Protein AF-A0A2V1N0V5-F1 (afdb_monomer)

Structure (mmCIF, N/CA/C/O backbone):
data_AF-A0A2V1N0V5-F1
#
_entry.id   AF-A0A2V1N0V5-F1
#
loop_
_atom_site.group_PDB
_atom_site.id
_atom_site.type_symbol
_atom_site.label_atom_id
_atom_site.label_alt_id
_atom_site.label_comp_id
_atom_site.label_asym_id
_atom_site.label_entity_id
_atom_site.label_seq_id
_atom_site.pdbx_PDB_ins_code
_atom_site.Cartn_x
_atom_site.Cartn_y
_atom_site.Cartn_z
_atom_site.occupancy
_atom_site.B_iso_or_equiv
_atom_site.auth_seq_id
_atom_site.auth_comp_id
_atom_site.auth_asym_id
_atom_site.auth_atom_id
_atom_site.pdbx_PDB_model_num
ATOM 1 N N . MET A 1 1 ? -3.279 15.089 -40.597 1.00 57.94 1 MET A N 1
ATOM 2 C CA . MET A 1 1 ? -2.374 15.702 -39.594 1.00 57.94 1 MET A CA 1
ATOM 3 C C . MET A 1 1 ? -2.952 16.960 -38.943 1.00 57.94 1 MET A C 1
ATOM 5 O O . MET A 1 1 ? -2.913 17.029 -37.724 1.00 57.94 1 MET A O 1
ATOM 9 N N . ALA A 1 2 ? -3.537 17.908 -39.689 1.00 56.53 2 ALA A N 1
ATOM 10 C CA . ALA A 1 2 ? -4.072 19.160 -39.121 1.00 56.53 2 ALA A CA 1
ATOM 11 C C . ALA A 1 2 ? -5.176 18.971 -38.053 1.00 56.53 2 ALA A C 1
ATOM 13 O O . ALA A 1 2 ? -5.197 19.687 -37.058 1.00 56.53 2 ALA A O 1
ATOM 14 N N . LEU A 1 3 ? -6.038 17.958 -38.203 1.00 64.88 3 LEU A N 1
ATOM 15 C CA . LEU A 1 3 ? -7.112 17.664 -37.243 1.00 64.88 3 LEU A CA 1
ATOM 16 C C . LEU A 1 3 ? -6.582 17.233 -35.863 1.00 64.88 3 LEU A C 1
ATOM 18 O O . LEU A 1 3 ? -7.111 17.645 -34.838 1.00 64.88 3 LEU A O 1
ATOM 22 N N . PHE A 1 4 ? -5.504 16.447 -35.829 1.00 69.38 4 PHE A N 1
ATOM 23 C CA . PHE A 1 4 ? -4.885 15.997 -34.579 1.00 69.38 4 PHE A CA 1
ATOM 24 C C . PHE A 1 4 ? -4.257 17.167 -33.810 1.00 69.38 4 PHE A C 1
ATOM 26 O O . PHE A 1 4 ? -4.407 17.265 -32.596 1.00 69.38 4 PHE A O 1
ATOM 33 N N . ILE A 1 5 ? -3.617 18.094 -34.530 1.00 72.44 5 ILE A N 1
ATOM 34 C CA . ILE A 1 5 ? -3.020 19.302 -33.946 1.00 72.44 5 ILE A CA 1
ATOM 35 C C . ILE A 1 5 ? -4.113 20.225 -33.390 1.00 72.44 5 ILE A C 1
ATOM 37 O O . ILE A 1 5 ? -3.970 20.725 -32.278 1.00 72.44 5 ILE A O 1
ATOM 41 N N . ALA A 1 6 ? -5.229 20.391 -34.108 1.00 73.75 6 ALA A N 1
ATOM 42 C CA . ALA A 1 6 ? -6.359 21.197 -33.645 1.00 73.75 6 ALA A CA 1
ATOM 43 C C . ALA A 1 6 ? -7.004 20.626 -32.368 1.00 73.75 6 ALA A C 1
ATOM 45 O O . ALA A 1 6 ? -7.301 21.373 -31.438 1.00 73.75 6 ALA A O 1
ATOM 46 N N . ILE A 1 7 ? -7.157 19.300 -32.288 1.00 80.81 7 ILE A N 1
ATOM 47 C CA . ILE A 1 7 ? -7.699 18.625 -31.100 1.00 80.81 7 ILE A CA 1
ATOM 48 C C . ILE A 1 7 ? -6.738 18.765 -29.912 1.00 80.81 7 ILE A C 1
ATOM 50 O O . ILE A 1 7 ? -7.170 19.115 -28.816 1.00 80.81 7 ILE A O 1
ATOM 54 N N . MET A 1 8 ? -5.433 18.565 -30.123 1.00 79.44 8 MET A N 1
ATOM 55 C CA . MET A 1 8 ? -4.429 18.730 -29.066 1.00 79.44 8 MET A CA 1
ATOM 56 C C . MET A 1 8 ? -4.363 20.174 -28.557 1.00 79.44 8 MET A C 1
ATOM 58 O O . MET A 1 8 ? -4.328 20.392 -27.347 1.00 79.44 8 MET A O 1
ATOM 62 N N . ALA A 1 9 ? -4.420 21.161 -29.455 1.00 71.81 9 ALA A N 1
ATOM 63 C CA . ALA A 1 9 ? -4.468 22.572 -29.084 1.00 71.81 9 ALA A CA 1
ATOM 64 C C . ALA A 1 9 ? -5.731 22.904 -28.270 1.00 71.81 9 ALA A C 1
ATOM 66 O O . ALA A 1 9 ? -5.641 23.586 -27.251 1.00 71.81 9 ALA A O 1
ATOM 67 N N . GLY A 1 10 ? -6.890 22.361 -28.661 1.00 77.56 10 GLY A N 1
ATOM 68 C CA . GLY A 1 10 ? -8.140 22.518 -27.916 1.00 77.56 10 GLY A CA 1
ATOM 69 C C . GLY A 1 10 ? -8.091 21.907 -26.512 1.00 77.56 10 GLY A C 1
ATOM 70 O O . GLY A 1 10 ? -8.566 22.520 -25.558 1.00 77.56 10 GLY A O 1
ATOM 71 N N . ILE A 1 11 ? -7.463 20.737 -26.355 1.00 78.31 11 ILE A N 1
ATOM 72 C CA . ILE A 1 11 ? -7.311 20.073 -25.049 1.00 78.31 11 ILE A CA 1
ATOM 73 C C . ILE A 1 11 ? -6.371 20.868 -24.136 1.00 78.31 11 ILE A C 1
ATOM 75 O O . ILE A 1 11 ? -6.690 21.083 -22.968 1.00 78.31 11 ILE A O 1
ATOM 79 N N . VAL A 1 12 ? -5.237 21.349 -24.655 1.00 79.62 12 VAL A N 1
ATOM 80 C CA . VAL A 1 12 ? -4.297 22.177 -23.879 1.00 79.62 12 VAL A CA 1
ATOM 81 C C . VAL A 1 12 ? -4.950 23.496 -23.450 1.00 79.62 12 VAL A C 1
ATOM 83 O O . VAL A 1 12 ? -4.787 23.910 -22.302 1.00 79.62 12 VAL A O 1
ATOM 86 N N . LEU A 1 13 ? -5.752 24.112 -24.326 1.00 76.81 13 LEU A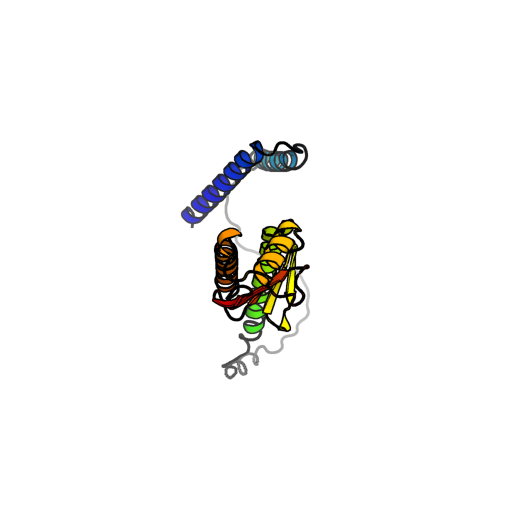 N 1
ATOM 87 C CA . LEU A 1 13 ? -6.530 25.314 -24.014 1.00 76.81 13 LEU A CA 1
ATOM 88 C C . LEU A 1 13 ? -7.546 25.055 -22.888 1.00 76.81 13 LEU A C 1
ATOM 90 O O . LEU A 1 13 ? -7.626 25.827 -21.934 1.00 76.81 13 LEU A O 1
ATOM 94 N N . LEU A 1 14 ? -8.281 23.942 -22.960 1.00 72.50 14 LEU A N 1
ATOM 95 C CA . LEU A 1 14 ? -9.241 23.546 -21.926 1.00 72.50 14 LEU A CA 1
ATOM 96 C C . LEU A 1 14 ? -8.566 23.307 -20.571 1.00 72.50 14 LEU A C 1
ATOM 98 O O . LEU A 1 14 ? -9.076 23.766 -19.552 1.00 72.50 14 LEU A O 1
ATOM 102 N N . LEU A 1 15 ? -7.401 22.650 -20.549 1.00 70.62 15 LEU A N 1
ATOM 103 C CA . LEU A 1 15 ? -6.631 22.421 -19.321 1.00 70.62 15 LEU A CA 1
ATOM 104 C C . LEU A 1 15 ? -6.117 23.730 -18.708 1.00 70.62 15 LEU A C 1
ATOM 106 O O . LEU A 1 15 ? -6.145 23.881 -17.486 1.00 70.62 15 LEU A O 1
ATOM 110 N N . ALA A 1 16 ? -5.688 24.684 -19.539 1.00 67.56 16 ALA A N 1
ATOM 111 C CA . ALA A 1 16 ? -5.251 26.000 -19.085 1.00 67.56 16 ALA A CA 1
ATOM 112 C C . ALA A 1 16 ? -6.402 26.792 -18.441 1.00 67.56 16 ALA A C 1
ATOM 114 O O . ALA A 1 16 ? -6.227 27.365 -17.366 1.00 67.56 16 ALA A O 1
ATOM 115 N N . ILE A 1 17 ? -7.596 26.757 -19.042 1.00 68.69 17 ILE A N 1
ATOM 116 C CA . ILE A 1 17 ? -8.797 27.403 -18.489 1.00 68.69 17 ILE A CA 1
ATOM 117 C C . ILE A 1 17 ? -9.222 26.725 -17.178 1.00 68.69 17 ILE A C 1
ATOM 119 O O . ILE A 1 17 ? -9.500 27.410 -16.197 1.00 68.69 17 ILE A O 1
ATOM 123 N N . PHE A 1 18 ? -9.210 25.390 -17.114 1.00 64.31 18 PHE A N 1
ATOM 124 C CA . PHE A 1 18 ? -9.560 24.649 -15.894 1.00 64.31 18 PHE A CA 1
ATOM 125 C C . PHE A 1 18 ? -8.608 24.960 -14.733 1.00 64.31 18 PHE A C 1
ATOM 127 O O . PHE A 1 18 ? -9.043 25.129 -13.595 1.00 64.31 18 PHE A O 1
ATOM 134 N N . LYS A 1 19 ? -7.306 25.079 -15.021 1.00 62.53 19 LYS A N 1
ATOM 135 C CA . LYS A 1 19 ? -6.294 25.479 -14.036 1.00 62.53 19 LYS A CA 1
ATOM 136 C C . LYS A 1 19 ? -6.474 26.925 -13.577 1.00 62.53 19 LYS A C 1
ATOM 138 O O . LYS A 1 19 ? -6.282 27.190 -12.397 1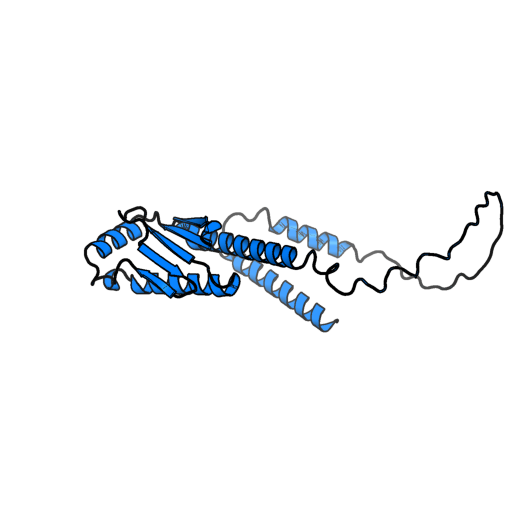.00 62.53 19 LYS A O 1
ATOM 143 N N . LEU A 1 20 ? -6.883 27.829 -14.466 1.00 57.22 20 LEU A N 1
ATOM 144 C CA . LEU A 1 20 ? -7.173 29.223 -14.122 1.00 57.22 20 LEU A CA 1
ATOM 145 C C . LEU A 1 20 ? -8.385 29.341 -13.184 1.00 57.22 20 LEU A C 1
ATOM 147 O O . LEU A 1 20 ? -8.339 30.098 -12.222 1.00 57.22 20 LEU A O 1
ATOM 151 N N . VAL A 1 21 ? -9.444 28.566 -13.437 1.00 59.84 21 VAL A N 1
ATOM 152 C CA . VAL A 1 21 ? -10.678 28.591 -12.632 1.00 59.84 21 VAL A CA 1
ATOM 153 C C . VAL A 1 21 ? -10.485 27.917 -11.269 1.00 59.84 21 VAL A C 1
ATOM 155 O O . VAL A 1 21 ? -10.963 28.437 -10.265 1.00 59.84 21 VAL A O 1
ATOM 158 N N . LEU A 1 22 ? -9.739 26.808 -11.199 1.00 51.50 22 LEU A N 1
ATOM 159 C CA . LEU A 1 22 ? -9.426 26.141 -9.924 1.00 51.50 22 LEU A CA 1
ATOM 160 C C . LEU A 1 22 ? -8.473 26.961 -9.037 1.00 51.50 22 LEU A C 1
ATOM 162 O O . LEU A 1 22 ? -8.541 26.857 -7.818 1.00 51.50 22 LEU A O 1
ATOM 166 N N . ASN A 1 23 ? -7.639 27.824 -9.624 1.00 51.56 23 ASN A N 1
ATOM 167 C CA . ASN A 1 23 ? -6.736 28.712 -8.885 1.00 51.56 23 ASN A CA 1
ATOM 168 C C . ASN A 1 23 ? -7.436 29.959 -8.299 1.00 51.56 23 ASN A C 1
ATOM 170 O O . ASN A 1 23 ? -6.780 30.782 -7.667 1.00 51.56 23 ASN A O 1
ATOM 174 N N . LEU A 1 24 ? -8.749 30.133 -8.513 1.00 49.31 24 LEU A N 1
ATOM 175 C CA . LEU A 1 24 ? -9.529 31.228 -7.918 1.00 49.31 24 LEU A CA 1
ATOM 176 C C . LEU A 1 24 ? -10.143 30.882 -6.548 1.00 49.31 24 LEU A C 1
ATOM 178 O O . LEU A 1 24 ? -10.668 31.780 -5.894 1.00 49.31 24 LEU A O 1
ATOM 182 N N . GLN A 1 25 ? -10.096 29.619 -6.105 1.00 52.12 25 GLN A N 1
ATOM 183 C CA . GLN A 1 25 ? -10.655 29.197 -4.808 1.00 52.12 25 GLN A CA 1
ATOM 184 C C . GLN A 1 25 ? -9.613 28.986 -3.704 1.00 52.12 25 GLN A C 1
ATOM 186 O O . GLN A 1 25 ? -9.982 28.946 -2.534 1.00 52.12 25 GLN A O 1
ATOM 191 N N . GLU A 1 26 ? -8.325 28.929 -4.038 1.00 53.66 26 GLU A N 1
ATOM 192 C CA . GLU A 1 26 ? -7.244 28.847 -3.054 1.00 53.66 26 GLU A CA 1
ATOM 193 C C . GLU A 1 26 ? -6.555 30.208 -2.968 1.00 53.66 26 GLU A C 1
ATOM 195 O O . GLU A 1 26 ? -5.611 30.532 -3.688 1.00 53.66 26 GLU A O 1
ATOM 200 N N . GLY A 1 27 ? -7.108 31.058 -2.108 1.00 54.75 27 GLY A N 1
ATOM 201 C CA . GLY A 1 27 ? -6.506 32.330 -1.760 1.00 54.75 27 GLY A CA 1
ATOM 202 C C . GLY A 1 27 ? -5.263 32.130 -0.905 1.00 54.75 27 GLY A C 1
ATOM 203 O O . GLY A 1 27 ? -5.350 32.316 0.295 1.00 54.75 27 GLY A O 1
ATOM 204 N N . GLU A 1 28 ? -4.110 31.822 -1.500 1.00 51.88 28 GLU A N 1
ATOM 205 C CA . GLU A 1 28 ? -2.820 32.113 -0.865 1.00 51.88 28 GLU A CA 1
ATOM 206 C C . GLU A 1 28 ? -1.671 32.190 -1.895 1.00 51.88 28 GLU A C 1
ATOM 208 O O . GLU A 1 28 ? -1.326 31.215 -2.553 1.00 51.88 28 GLU A O 1
ATOM 213 N N . GLY A 1 29 ? -1.057 33.377 -2.038 1.00 57.25 29 GLY A N 1
ATOM 214 C CA . GLY A 1 29 ? 0.281 33.531 -2.641 1.00 57.25 29 GLY A CA 1
ATOM 215 C C . GLY A 1 29 ? 0.393 33.897 -4.136 1.00 57.25 29 GLY A C 1
ATOM 216 O O . GLY A 1 29 ? 1.177 33.296 -4.864 1.00 57.25 29 GLY A O 1
ATOM 217 N N . TRP A 1 30 ? -0.309 34.934 -4.615 1.00 53.31 30 TRP A N 1
ATOM 218 C CA . TRP A 1 30 ? -0.426 35.297 -6.049 1.00 53.31 30 TRP A CA 1
ATOM 219 C C . TRP A 1 30 ? 0.855 35.700 -6.828 1.00 53.31 30 TRP A C 1
ATOM 221 O O . TRP A 1 30 ? 0.807 35.804 -8.049 1.00 53.31 30 TRP A O 1
ATOM 231 N N . ARG A 1 31 ? 2.022 35.989 -6.243 1.00 53.38 31 ARG A N 1
ATOM 232 C CA . ARG A 1 31 ? 3.001 36.834 -6.981 1.00 53.38 31 ARG A CA 1
ATOM 233 C C . ARG A 1 31 ? 4.042 36.148 -7.873 1.00 53.38 31 ARG A C 1
ATOM 235 O O . ARG A 1 31 ? 4.778 36.866 -8.540 1.00 53.38 31 ARG A O 1
ATOM 242 N N . ILE A 1 32 ? 4.098 34.818 -7.953 1.00 51.84 32 ILE A N 1
ATOM 243 C CA . ILE A 1 32 ? 5.171 34.135 -8.708 1.00 51.84 32 ILE A CA 1
ATOM 244 C C . ILE A 1 32 ? 4.687 33.432 -9.999 1.00 51.84 32 ILE A C 1
ATOM 246 O O . ILE A 1 32 ? 5.335 33.626 -11.030 1.00 51.84 32 ILE A O 1
ATOM 250 N N . PRO A 1 33 ? 3.570 32.672 -10.046 1.00 52.03 33 PRO A N 1
ATOM 251 C CA . PRO A 1 33 ? 3.284 31.866 -11.239 1.00 52.03 33 PRO A CA 1
ATOM 252 C C . PRO A 1 33 ? 2.615 32.645 -12.388 1.00 52.03 33 PRO A C 1
ATOM 254 O O . PRO A 1 33 ? 2.807 32.296 -13.552 1.00 52.03 33 PRO A O 1
ATOM 257 N N . THR A 1 34 ? 1.885 33.730 -12.107 1.00 54.19 34 THR A N 1
ATOM 258 C CA . THR A 1 34 ? 1.174 34.511 -13.141 1.00 54.19 34 THR A CA 1
ATOM 259 C C . THR A 1 34 ? 2.114 35.414 -13.948 1.00 54.19 34 THR A C 1
ATOM 261 O O . THR A 1 34 ? 1.882 35.647 -15.132 1.00 54.19 34 THR A O 1
ATOM 264 N N . GLY A 1 35 ? 3.215 35.885 -13.349 1.00 53.44 35 GLY A N 1
ATOM 265 C CA . GLY A 1 35 ? 4.185 36.750 -14.035 1.00 53.44 35 GLY A CA 1
ATOM 266 C C . GLY A 1 35 ? 4.906 36.041 -15.184 1.00 53.44 35 GLY A C 1
ATOM 267 O O . GLY A 1 35 ? 5.057 36.604 -16.267 1.00 53.44 35 GLY A O 1
ATOM 268 N N . LEU A 1 36 ? 5.282 34.774 -14.986 1.00 54.81 36 LEU A N 1
ATOM 269 C CA . LEU A 1 36 ? 6.021 33.997 -15.984 1.00 54.81 36 LEU A CA 1
ATOM 270 C C . LEU A 1 36 ? 5.153 33.637 -17.205 1.00 54.81 36 LEU A C 1
ATOM 272 O O . LEU A 1 36 ? 5.639 33.646 -18.335 1.00 54.81 36 LEU A O 1
ATOM 276 N N . ALA A 1 37 ? 3.856 33.390 -16.991 1.00 55.72 37 ALA A N 1
ATOM 277 C CA . ALA A 1 37 ? 2.900 33.110 -18.062 1.00 55.72 37 ALA A CA 1
ATOM 278 C C . ALA A 1 37 ? 2.604 34.350 -18.928 1.00 55.72 37 ALA A C 1
ATOM 280 O O . ALA A 1 37 ? 2.528 34.241 -20.151 1.00 55.72 37 ALA A O 1
ATOM 281 N N . VAL A 1 38 ? 2.505 35.540 -18.322 1.00 57.62 38 VAL A N 1
ATOM 282 C CA . VAL A 1 38 ? 2.291 36.803 -19.056 1.00 57.62 38 VAL A CA 1
ATOM 283 C C . VAL A 1 38 ? 3.521 37.182 -19.892 1.00 57.62 38 VAL A C 1
ATOM 285 O O . VAL A 1 38 ? 3.375 37.610 -21.037 1.00 57.62 38 VAL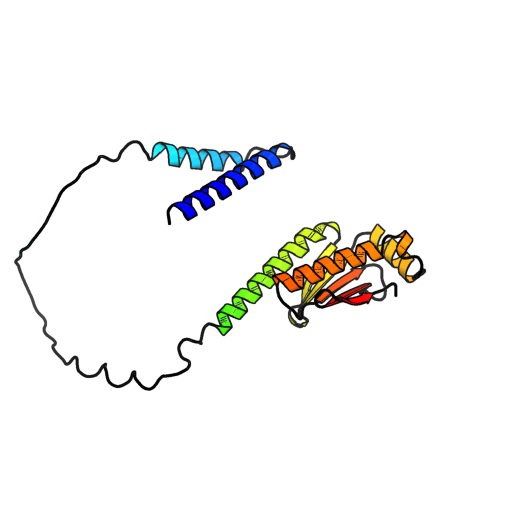 A O 1
ATOM 288 N N . ILE A 1 39 ? 4.736 36.956 -19.377 1.00 56.41 39 ILE A N 1
ATOM 289 C CA . ILE A 1 39 ? 5.988 37.208 -20.115 1.00 56.41 39 ILE A CA 1
ATOM 290 C C . ILE A 1 39 ? 6.103 36.296 -21.349 1.00 56.41 39 ILE A C 1
ATOM 292 O O . ILE A 1 39 ? 6.474 36.767 -22.423 1.00 56.41 39 ILE A O 1
ATOM 296 N N . ALA A 1 40 ? 5.726 35.018 -21.240 1.00 55.28 40 ALA A N 1
ATOM 297 C CA . ALA A 1 40 ? 5.755 34.091 -22.375 1.00 55.28 40 ALA A CA 1
ATOM 298 C C . ALA A 1 40 ? 4.771 34.487 -23.496 1.00 55.28 40 ALA A C 1
ATOM 300 O O . ALA A 1 40 ? 5.106 34.390 -24.677 1.00 55.28 40 ALA A O 1
ATOM 301 N N . VAL A 1 41 ? 3.588 34.999 -23.138 1.00 57.69 41 VAL A N 1
ATOM 302 C CA . VAL A 1 41 ? 2.587 35.486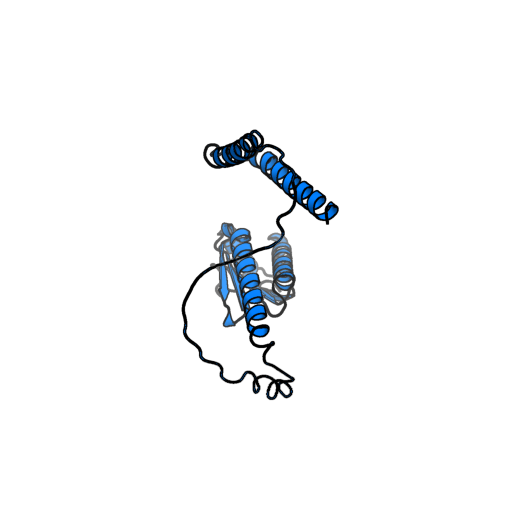 -24.105 1.00 57.69 41 VAL A CA 1
ATOM 303 C C . VAL A 1 41 ? 3.038 36.791 -24.780 1.00 57.69 41 VAL A C 1
ATOM 305 O O . VAL A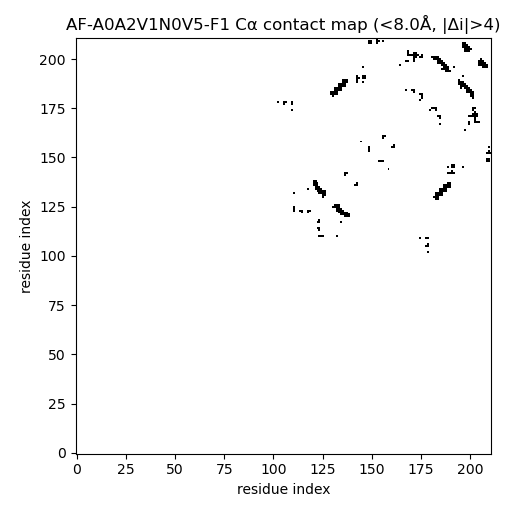 1 41 ? 2.832 36.960 -25.982 1.00 57.69 41 VAL A O 1
ATOM 308 N N . LEU A 1 42 ? 3.727 37.684 -24.059 1.00 55.50 42 LEU A N 1
ATOM 309 C CA . LEU A 1 42 ? 4.277 38.924 -24.628 1.00 55.50 42 LEU A CA 1
ATOM 310 C C . LEU A 1 42 ? 5.444 38.678 -25.602 1.00 55.50 42 LEU A C 1
ATOM 312 O O . LEU A 1 42 ? 5.525 39.349 -26.631 1.00 55.50 42 LEU A O 1
ATOM 316 N N . ILE A 1 43 ? 6.308 37.689 -25.339 1.00 56.78 43 ILE A N 1
ATOM 317 C CA . ILE A 1 43 ? 7.411 37.315 -26.248 1.00 56.78 43 ILE A CA 1
ATOM 318 C C . ILE A 1 43 ? 6.873 36.702 -27.555 1.00 56.78 43 ILE A C 1
ATOM 320 O O . ILE A 1 43 ? 7.407 36.964 -28.636 1.00 56.78 43 ILE A O 1
ATOM 324 N N . MET A 1 44 ? 5.776 35.940 -27.485 1.00 52.91 44 MET A N 1
ATOM 325 C CA . MET A 1 44 ? 5.096 35.408 -28.672 1.00 52.91 44 MET A CA 1
ATOM 326 C C . MET A 1 44 ? 4.382 36.495 -29.492 1.00 52.91 44 MET A C 1
ATOM 328 O O . MET A 1 44 ? 4.409 36.438 -30.720 1.00 52.91 44 MET A O 1
ATOM 332 N N . GLY A 1 45 ? 3.787 37.503 -28.843 1.00 55.38 45 GLY A N 1
ATOM 333 C CA . GLY A 1 45 ? 3.058 38.583 -29.522 1.00 55.38 45 GLY A CA 1
ATOM 334 C C . GLY A 1 45 ? 3.938 39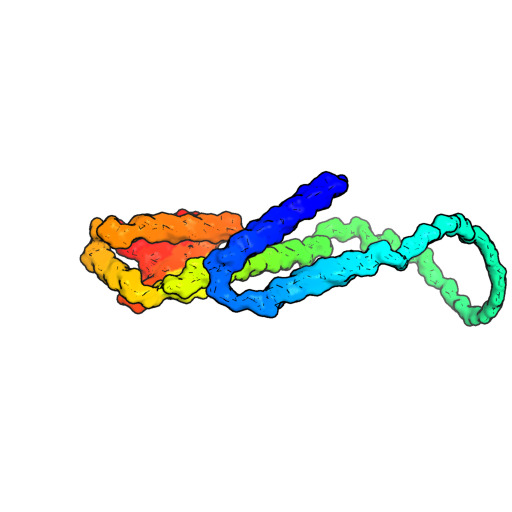.545 -30.330 1.00 55.38 45 GLY A C 1
ATOM 335 O O . GLY A 1 45 ? 3.507 40.044 -31.368 1.00 55.38 45 GLY A O 1
ATOM 336 N N . LEU A 1 46 ? 5.186 39.782 -29.910 1.00 47.25 46 LEU A N 1
ATOM 337 C CA . LEU A 1 46 ? 6.091 40.713 -30.602 1.00 47.25 46 LEU A CA 1
ATOM 338 C C . LEU A 1 46 ? 6.857 40.090 -31.787 1.00 47.25 46 LEU A C 1
ATOM 340 O O . LEU A 1 46 ? 7.435 40.825 -32.585 1.00 47.25 46 LEU A O 1
ATOM 344 N N . SER A 1 47 ? 6.823 38.764 -31.969 1.00 43.66 47 SER A N 1
ATOM 345 C CA . SER A 1 47 ? 7.554 38.080 -33.057 1.00 43.66 47 SER A CA 1
ATOM 346 C C . SER A 1 47 ? 6.839 38.080 -34.417 1.00 43.66 47 SER A C 1
ATOM 348 O O . SER A 1 47 ? 7.344 37.500 -35.374 1.00 43.66 47 SER A O 1
ATOM 350 N N . ILE 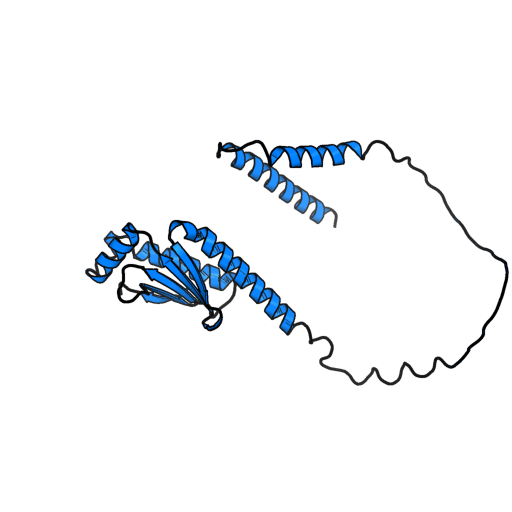A 1 48 ? 5.682 38.740 -34.539 1.00 52.72 48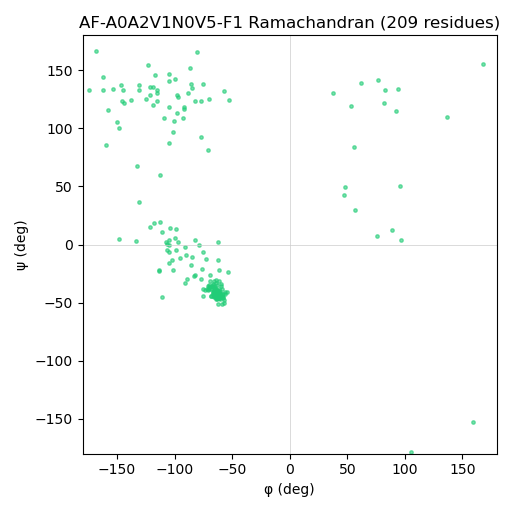 ILE A N 1
ATOM 351 C CA . ILE A 1 48 ? 4.886 38.744 -35.781 1.00 52.72 48 ILE A CA 1
ATOM 352 C C . ILE A 1 48 ? 5.115 40.020 -36.622 1.00 52.72 48 ILE A C 1
ATOM 354 O O . ILE A 1 48 ? 4.648 40.099 -37.755 1.00 52.72 48 ILE A O 1
ATOM 358 N N . TRP A 1 49 ? 5.884 41.016 -36.152 1.00 51.88 49 TRP A N 1
ATOM 359 C CA . TRP A 1 49 ? 5.935 42.324 -36.834 1.00 51.88 49 TRP A CA 1
ATOM 360 C C . TRP A 1 49 ? 7.133 42.601 -37.760 1.00 51.88 49 TRP A C 1
ATOM 362 O O . TRP A 1 49 ? 7.220 43.689 -38.313 1.00 51.88 49 TRP A O 1
ATOM 372 N N . LYS A 1 50 ? 8.050 41.674 -38.046 1.00 50.41 50 LYS A N 1
ATOM 373 C CA . LYS A 1 50 ? 9.027 41.932 -39.128 1.00 50.41 50 LYS A CA 1
ATOM 374 C C . LYS A 1 50 ? 9.641 40.647 -39.657 1.00 50.41 50 LYS A C 1
ATOM 376 O O . LYS A 1 50 ? 10.759 40.325 -39.288 1.00 50.41 50 LYS A O 1
ATOM 381 N N . LEU A 1 51 ? 8.980 39.988 -40.608 1.00 52.88 51 LEU A N 1
ATOM 382 C CA . LEU A 1 51 ? 9.724 39.348 -41.694 1.00 52.88 51 LEU A CA 1
ATOM 383 C C . LEU A 1 51 ? 9.023 39.569 -43.048 1.00 52.88 51 LEU A C 1
ATOM 385 O O . LEU A 1 51 ? 7.830 39.287 -43.174 1.00 52.88 51 LEU A O 1
ATOM 389 N N . PRO A 1 52 ? 9.744 40.129 -44.039 1.00 47.09 52 PRO A N 1
ATOM 390 C CA . PRO A 1 52 ? 9.238 40.383 -45.377 1.00 47.09 52 PRO A CA 1
ATOM 391 C C . PRO A 1 52 ? 9.156 39.084 -46.184 1.00 47.09 52 PRO A C 1
ATOM 393 O O . PRO A 1 52 ? 10.066 38.258 -46.171 1.00 47.09 52 PRO A O 1
ATOM 396 N N . PHE A 1 53 ? 8.061 38.947 -46.926 1.00 52.12 53 PHE A N 1
ATOM 397 C CA . PHE A 1 53 ? 7.959 38.069 -48.086 1.00 52.12 53 PHE A CA 1
ATOM 398 C C . PHE A 1 53 ? 9.105 38.379 -49.057 1.00 52.12 53 PHE A C 1
ATOM 400 O O . PHE A 1 53 ? 9.188 39.518 -49.508 1.00 52.12 53 PHE A O 1
ATOM 407 N N . TRP A 1 54 ? 9.919 37.388 -49.434 1.00 48.66 54 TRP A N 1
ATOM 408 C CA . TRP A 1 54 ? 10.576 37.375 -50.743 1.00 48.66 54 TRP A CA 1
ATOM 409 C C . TRP A 1 54 ? 10.728 35.955 -51.293 1.00 48.66 54 TRP A C 1
ATOM 411 O O . TRP A 1 54 ? 11.267 35.043 -50.674 1.00 48.66 54 TRP A O 1
ATOM 421 N N . SER A 1 55 ? 10.157 35.834 -52.480 1.00 47.66 55 SER A N 1
ATOM 422 C CA . SER A 1 55 ? 10.134 34.766 -53.466 1.00 47.66 55 SER A CA 1
ATOM 423 C C . SER A 1 55 ? 11.339 34.854 -54.415 1.00 47.66 55 SER A C 1
ATOM 425 O O . SER A 1 55 ? 11.767 35.960 -54.728 1.00 47.66 55 SER A O 1
ATOM 427 N N . GLY A 1 56 ? 11.790 33.719 -54.963 1.00 36.97 56 GLY A N 1
ATOM 428 C CA . GLY A 1 56 ? 12.667 33.635 -56.151 1.00 36.97 56 GLY A CA 1
ATOM 429 C C . GLY A 1 56 ? 13.799 32.612 -55.968 1.00 36.97 56 GLY A C 1
ATOM 430 O O . GLY A 1 56 ? 14.542 32.714 -55.004 1.00 36.97 56 GLY A O 1
ATOM 431 N N . HIS A 1 57 ? 13.781 31.466 -56.658 1.00 37.72 57 HIS A N 1
ATOM 432 C CA . HIS A 1 57 ? 14.289 31.167 -58.016 1.00 37.72 57 HIS A CA 1
ATOM 433 C C . HIS A 1 57 ? 15.807 30.886 -58.069 1.00 37.72 57 HIS A C 1
ATOM 435 O O . HIS A 1 57 ? 16.603 31.723 -57.665 1.00 37.72 57 HIS A O 1
ATOM 441 N N . ASP A 1 58 ? 16.121 29.686 -58.576 1.00 42.59 58 ASP A N 1
ATOM 442 C CA . ASP A 1 58 ? 17.325 29.177 -59.253 1.00 42.59 58 ASP A CA 1
ATOM 443 C C . ASP A 1 58 ? 18.726 29.612 -58.820 1.00 42.59 58 ASP A C 1
ATOM 445 O O . ASP A 1 58 ? 19.053 30.788 -58.900 1.00 42.59 58 ASP A O 1
ATOM 449 N N . GLN A 1 59 ? 19.623 28.630 -58.621 1.00 40.69 59 GLN A N 1
ATOM 450 C CA . GLN A 1 59 ? 20.962 28.687 -59.228 1.00 40.69 59 GLN A CA 1
ATOM 451 C C . GLN A 1 59 ? 21.476 27.306 -59.664 1.00 40.69 59 GLN A C 1
ATOM 453 O O . GLN A 1 59 ? 21.636 26.374 -58.876 1.00 40.69 59 GLN A O 1
ATOM 458 N N . THR A 1 60 ? 21.765 27.249 -60.961 1.00 35.03 60 THR A N 1
ATOM 459 C CA . THR A 1 60 ? 22.420 26.193 -61.727 1.00 35.03 60 THR A CA 1
ATOM 460 C C . THR A 1 60 ? 23.893 26.575 -61.938 1.00 35.03 60 THR A C 1
ATOM 462 O O . THR A 1 60 ? 24.186 27.729 -62.228 1.00 35.03 60 THR A O 1
ATOM 465 N N . SER A 1 61 ? 24.779 25.572 -61.880 1.00 35.44 61 SER A N 1
ATOM 466 C CA . SER A 1 61 ? 26.074 25.416 -62.584 1.00 35.44 61 SER A CA 1
ATOM 467 C C . SER A 1 61 ? 27.266 26.384 -62.408 1.00 35.44 61 SER A C 1
ATOM 469 O O . SER A 1 61 ? 27.153 27.589 -62.586 1.00 35.44 61 SER A O 1
ATOM 471 N N . ASN A 1 62 ? 28.437 25.722 -62.340 1.00 32.66 62 ASN A N 1
ATOM 472 C CA . ASN A 1 62 ? 29.783 26.098 -62.818 1.00 32.66 62 ASN A CA 1
ATOM 473 C C . ASN A 1 62 ? 30.599 27.130 -62.013 1.00 32.66 62 ASN A C 1
ATOM 475 O O . ASN A 1 62 ? 30.077 28.154 -61.613 1.00 32.66 62 ASN A O 1
ATOM 479 N N . SER A 1 63 ? 31.925 27.046 -61.832 1.00 34.84 63 SER A N 1
ATOM 480 C CA . SER A 1 63 ? 32.998 26.026 -61.893 1.00 34.84 63 SER A CA 1
ATOM 481 C C . SER A 1 63 ? 34.341 26.800 -61.846 1.00 34.84 63 SER A C 1
ATOM 483 O O . SER A 1 63 ? 34.372 27.907 -62.375 1.00 34.84 63 SER A O 1
ATOM 485 N N . VAL A 1 64 ? 35.433 26.152 -61.383 1.00 33.50 64 VAL A N 1
ATOM 486 C CA . VAL A 1 64 ? 36.880 26.469 -61.635 1.00 33.50 64 VAL A CA 1
ATOM 487 C C . VAL A 1 64 ? 37.489 27.574 -60.736 1.00 33.50 64 VAL A C 1
ATOM 489 O O . VAL A 1 64 ? 36.882 28.623 -60.593 1.00 33.50 64 VAL A O 1
ATOM 492 N N . SER A 1 65 ? 38.668 27.494 -60.089 1.00 36.12 65 SER A N 1
ATOM 493 C CA . SER A 1 65 ? 39.830 26.568 -59.907 1.00 36.12 65 SER A CA 1
ATOM 494 C C . SER A 1 65 ? 40.672 27.132 -58.720 1.00 36.12 65 SER A C 1
ATOM 496 O O . SER A 1 65 ? 40.435 28.273 -58.342 1.00 36.12 65 SER A O 1
ATOM 498 N N . SER A 1 66 ? 41.657 26.515 -58.041 1.00 36.06 66 SER A N 1
ATOM 499 C CA . SER A 1 66 ? 42.716 25.542 -58.393 1.00 36.06 66 SER A CA 1
ATOM 500 C C . SER A 1 66 ? 43.462 25.117 -57.097 1.00 36.06 66 SER A C 1
ATOM 502 O O . SER A 1 66 ? 43.797 25.988 -56.303 1.00 36.06 66 SER A O 1
ATOM 504 N N . GLN A 1 67 ? 43.696 23.805 -56.879 1.00 35.38 67 GLN A N 1
ATOM 505 C CA . GLN A 1 67 ? 45.028 23.128 -56.812 1.00 35.38 67 GLN A CA 1
ATOM 506 C C . GLN A 1 67 ? 45.598 22.989 -55.365 1.00 35.38 67 GLN A C 1
ATOM 508 O O . GLN A 1 67 ? 45.507 23.931 -54.599 1.00 35.38 67 GLN A O 1
ATOM 513 N N . SER A 1 68 ? 46.136 21.866 -54.847 1.00 33.50 68 SER A N 1
ATOM 514 C CA . SER A 1 68 ? 46.733 20.633 -55.409 1.00 33.50 68 SER A CA 1
ATOM 515 C C . SER A 1 68 ? 46.803 19.456 -54.399 1.00 33.50 68 SER A C 1
ATOM 517 O O . SER A 1 68 ? 47.139 19.650 -53.238 1.00 33.50 68 SER A O 1
ATOM 519 N N . SER A 1 69 ? 46.598 18.243 -54.941 1.00 38.12 69 SER A N 1
ATOM 520 C CA . SER A 1 69 ? 47.249 16.930 -54.693 1.00 38.12 69 SER A CA 1
ATOM 521 C C . SER A 1 69 ? 47.379 16.311 -53.286 1.00 38.12 69 SER A C 1
ATOM 523 O O . SER A 1 69 ? 48.219 16.713 -52.490 1.00 38.12 69 SER A O 1
ATOM 525 N N . THR A 1 70 ? 46.774 15.131 -53.105 1.00 34.56 70 THR A N 1
ATOM 526 C CA . THR A 1 70 ? 47.521 13.854 -53.005 1.00 34.56 70 THR A CA 1
ATOM 527 C C . THR A 1 70 ? 46.593 12.659 -53.234 1.00 34.56 70 THR A C 1
ATOM 529 O O . THR A 1 70 ? 45.476 12.589 -52.731 1.00 34.56 70 THR A O 1
ATOM 532 N N . SER A 1 71 ? 47.063 11.740 -54.070 1.00 39.97 71 SER A N 1
ATOM 533 C CA . SER A 1 71 ? 46.382 10.524 -54.500 1.00 39.97 71 SER A CA 1
ATOM 534 C C . SER A 1 71 ? 46.594 9.391 -53.496 1.00 39.97 71 SER A C 1
ATOM 536 O O . SER A 1 71 ? 47.734 9.097 -53.154 1.00 39.97 71 SER A O 1
ATOM 538 N N . ALA A 1 72 ? 45.533 8.667 -53.144 1.00 39.19 72 ALA A N 1
ATOM 539 C CA . ALA A 1 72 ? 45.626 7.257 -52.768 1.00 39.19 72 ALA A CA 1
ATOM 540 C C . ALA A 1 72 ? 44.334 6.548 -53.196 1.00 39.19 72 ALA A C 1
ATOM 542 O O . ALA A 1 72 ? 43.284 6.676 -52.573 1.00 39.19 72 ALA A O 1
ATOM 543 N N . LYS A 1 73 ? 44.412 5.841 -54.327 1.00 43.66 73 LYS A N 1
ATOM 544 C CA . LYS A 1 73 ? 43.411 4.869 -54.763 1.00 43.66 73 LYS A CA 1
ATOM 545 C C . LYS A 1 73 ? 43.837 3.507 -54.226 1.00 43.66 73 LYS A C 1
ATOM 547 O O . LYS A 1 73 ? 44.847 2.997 -54.695 1.00 43.66 73 LYS A O 1
ATOM 552 N N . THR A 1 74 ? 43.043 2.897 -53.353 1.00 38.56 74 THR A N 1
ATOM 553 C CA . THR A 1 74 ? 43.059 1.443 -53.136 1.00 38.56 74 THR A CA 1
ATOM 554 C C . THR A 1 74 ? 41.670 0.950 -52.720 1.00 38.56 74 THR A C 1
ATOM 556 O O . THR A 1 74 ? 41.207 1.153 -51.607 1.00 38.56 74 THR A O 1
ATOM 559 N N . SER A 1 75 ? 41.020 0.309 -53.693 1.00 37.69 75 SER A N 1
ATOM 560 C CA . SER A 1 75 ? 40.144 -0.863 -53.566 1.00 37.69 75 SER A CA 1
ATOM 561 C C . SER A 1 75 ? 38.936 -0.811 -52.621 1.00 37.69 75 SER A C 1
ATOM 563 O O . SER A 1 75 ? 38.921 -1.404 -51.548 1.00 37.69 75 SER A O 1
ATOM 565 N N . ALA A 1 76 ? 37.834 -0.257 -53.129 1.00 46.66 76 ALA A N 1
ATOM 566 C CA . ALA A 1 76 ? 36.488 -0.673 -52.747 1.00 46.66 76 ALA A CA 1
ATOM 567 C C . ALA A 1 76 ? 36.143 -1.994 -53.464 1.00 46.66 76 ALA A C 1
ATOM 569 O O . ALA A 1 76 ? 35.679 -1.967 -54.606 1.00 46.66 76 ALA A O 1
ATOM 570 N N . LYS A 1 77 ? 36.402 -3.154 -52.840 1.00 44.62 77 LYS A N 1
ATOM 571 C CA . LYS A 1 77 ? 35.836 -4.429 -53.329 1.00 44.62 77 LYS A CA 1
ATOM 572 C C . LYS A 1 77 ? 35.524 -5.517 -52.288 1.00 44.62 77 LYS A C 1
ATOM 574 O O . LYS A 1 77 ? 35.000 -6.541 -52.692 1.00 44.62 77 LYS A O 1
ATOM 579 N N . ASP A 1 78 ? 35.674 -5.285 -50.980 1.00 43.91 78 ASP A N 1
ATOM 580 C CA . ASP A 1 78 ? 35.486 -6.362 -49.979 1.00 43.91 78 ASP A CA 1
ATOM 581 C C . ASP A 1 78 ? 34.571 -6.007 -48.787 1.00 43.91 78 ASP A C 1
ATOM 583 O O . ASP A 1 78 ? 34.812 -6.440 -47.665 1.00 43.91 78 ASP A O 1
ATOM 587 N N . PHE A 1 79 ? 33.492 -5.236 -48.988 1.00 47.53 79 PHE A N 1
ATOM 588 C CA . PHE A 1 79 ? 32.523 -4.950 -47.904 1.00 47.53 79 PHE A CA 1
ATOM 589 C C . PHE A 1 79 ? 31.182 -5.710 -48.010 1.00 47.53 79 PHE A C 1
ATOM 591 O O . PHE A 1 79 ? 30.326 -5.564 -47.146 1.00 47.53 79 PHE A O 1
ATOM 598 N N . SER A 1 80 ? 30.962 -6.544 -49.035 1.00 46.88 80 SER A N 1
ATOM 599 C CA . SER A 1 80 ? 29.623 -7.126 -49.292 1.00 46.88 80 SER A CA 1
ATOM 600 C C . SER A 1 80 ? 29.440 -8.617 -48.972 1.00 46.88 80 SER A C 1
ATOM 602 O O . SER A 1 80 ? 28.342 -9.127 -49.165 1.00 46.88 80 SER A O 1
ATOM 604 N N . ALA A 1 81 ? 30.448 -9.321 -48.445 1.00 46.91 81 ALA A N 1
ATOM 605 C CA . ALA A 1 81 ? 30.396 -10.788 -48.335 1.00 46.91 81 ALA A CA 1
ATOM 606 C C . ALA A 1 81 ? 30.175 -11.369 -46.920 1.00 46.91 81 ALA A C 1
ATOM 608 O O . ALA A 1 81 ? 30.097 -12.582 -46.793 1.00 46.91 81 ALA A O 1
ATOM 609 N N . ASN A 1 82 ? 30.038 -10.553 -45.864 1.00 42.94 82 ASN A N 1
ATOM 610 C CA . ASN A 1 82 ? 29.933 -11.056 -44.476 1.00 42.94 82 ASN A CA 1
ATOM 611 C C . ASN A 1 82 ? 28.648 -10.661 -43.724 1.00 42.94 82 ASN A C 1
ATOM 613 O O . ASN A 1 82 ? 28.582 -10.795 -42.506 1.00 42.94 82 ASN A O 1
ATOM 617 N N . PHE A 1 83 ? 27.612 -10.182 -44.418 1.00 49.38 83 PHE A N 1
ATOM 618 C CA . PHE A 1 83 ? 26.373 -9.702 -43.781 1.00 49.38 83 PHE A CA 1
ATOM 619 C C . PHE A 1 83 ? 25.128 -10.565 -44.054 1.00 49.38 83 PHE A C 1
ATOM 621 O O . PHE A 1 83 ? 24.008 -10.090 -43.877 1.00 49.38 83 PHE A O 1
ATOM 628 N N . SER A 1 84 ? 25.291 -11.823 -44.478 1.00 49.41 84 SER A N 1
ATOM 629 C CA . SER A 1 84 ? 24.160 -12.711 -44.801 1.00 49.41 84 SER A CA 1
ATOM 630 C C . SER A 1 84 ? 23.873 -13.825 -43.788 1.00 49.41 84 SER A C 1
ATOM 632 O O . SER A 1 84 ? 22.843 -14.473 -43.934 1.00 49.41 84 SER A O 1
ATOM 634 N N . ASP A 1 85 ? 24.692 -14.007 -42.744 1.00 46.62 85 ASP A N 1
ATOM 635 C CA . ASP A 1 85 ? 24.534 -15.119 -41.780 1.00 46.62 85 ASP A CA 1
ATOM 636 C C . ASP A 1 85 ? 24.258 -14.701 -40.329 1.00 46.62 85 ASP A C 1
ATOM 638 O O . ASP A 1 85 ? 24.371 -15.503 -39.408 1.00 46.62 85 ASP A O 1
ATOM 642 N N . GLN A 1 86 ? 23.820 -13.461 -40.095 1.00 47.84 86 GLN A N 1
ATOM 643 C CA . GLN A 1 86 ? 23.340 -13.050 -38.770 1.00 47.84 86 GLN A CA 1
ATOM 644 C C . GLN A 1 86 ? 21.841 -12.770 -38.796 1.00 47.84 86 GLN A C 1
ATOM 646 O O . GLN A 1 86 ? 21.358 -11.666 -38.534 1.00 47.84 86 GLN A O 1
ATOM 651 N N . LYS A 1 87 ? 21.099 -13.816 -39.159 1.00 50.44 87 LYS A N 1
ATOM 652 C CA . LYS A 1 87 ? 19.691 -13.954 -38.812 1.00 50.44 87 LYS A CA 1
ATOM 653 C C . LYS A 1 87 ? 19.649 -14.380 -37.346 1.00 50.44 87 LYS A C 1
ATOM 655 O O . LYS A 1 87 ? 20.249 -15.378 -36.982 1.00 50.44 87 LYS A O 1
ATOM 660 N N . ASP A 1 88 ? 18.950 -13.586 -36.551 1.00 50.66 88 ASP A N 1
ATOM 661 C CA . ASP A 1 88 ? 18.701 -13.731 -35.117 1.00 50.66 88 ASP A CA 1
ATOM 662 C C . ASP A 1 88 ? 19.692 -13.014 -34.182 1.00 50.66 88 ASP A C 1
ATOM 664 O O . ASP A 1 88 ? 20.858 -13.358 -34.033 1.00 50.66 88 ASP A O 1
ATOM 668 N N . SER A 1 89 ? 19.134 -12.023 -33.472 1.00 48.81 89 SER A N 1
ATOM 669 C CA . SER A 1 89 ? 19.521 -11.517 -32.141 1.00 48.81 89 SER A CA 1
ATOM 670 C C . SER A 1 89 ? 20.435 -10.288 -31.944 1.00 48.81 89 SER A C 1
ATOM 672 O O . SER A 1 89 ? 20.612 -9.886 -30.798 1.00 48.81 89 SER A O 1
ATOM 674 N N . VAL A 1 90 ? 20.875 -9.543 -32.970 1.00 54.62 90 VAL A N 1
ATOM 675 C CA . VAL A 1 90 ? 21.630 -8.274 -32.727 1.00 54.62 90 VAL A CA 1
ATOM 676 C C . VAL A 1 90 ? 20.748 -7.027 -32.516 1.00 54.62 90 VAL A C 1
ATOM 678 O O . VAL A 1 90 ? 21.183 -6.052 -31.911 1.00 54.62 90 VAL A O 1
ATOM 681 N N . PHE A 1 91 ? 19.469 -7.062 -32.902 1.00 54.88 91 PHE A N 1
ATOM 682 C CA . PHE A 1 91 ? 18.524 -5.950 -32.674 1.00 54.88 91 PHE A CA 1
ATOM 683 C C . PHE A 1 91 ? 17.627 -6.110 -31.431 1.00 54.88 91 PHE A C 1
ATOM 685 O O . PHE A 1 91 ? 16.784 -5.249 -31.163 1.00 54.88 91 PHE A O 1
ATOM 692 N N . ASP A 1 92 ? 17.802 -7.184 -30.654 1.00 57.25 92 ASP A N 1
ATOM 693 C CA . ASP A 1 92 ? 17.021 -7.432 -29.430 1.00 57.25 92 ASP A CA 1
ATOM 694 C C . ASP A 1 92 ? 17.723 -6.945 -28.148 1.00 57.25 92 ASP A C 1
ATOM 696 O O . ASP A 1 92 ? 17.094 -6.790 -27.099 1.00 57.25 92 ASP A O 1
ATOM 700 N N . GLY A 1 93 ? 19.011 -6.588 -28.249 1.00 55.12 93 GLY A N 1
ATOM 701 C CA . GLY A 1 93 ? 19.892 -6.219 -27.131 1.00 55.12 93 GLY A CA 1
ATOM 702 C C . GLY A 1 93 ? 19.489 -4.982 -26.319 1.00 55.12 93 GLY A C 1
ATOM 703 O O . GLY A 1 93 ? 20.191 -4.617 -25.390 1.00 55.12 93 GLY A O 1
ATOM 704 N N . GLY A 1 94 ? 18.362 -4.340 -26.637 1.00 63.78 94 GLY A N 1
ATOM 705 C CA . GLY A 1 94 ? 17.799 -3.248 -25.843 1.00 63.78 94 GLY A CA 1
ATOM 706 C C . GLY A 1 94 ? 16.301 -3.359 -25.571 1.00 63.78 94 GLY A C 1
ATOM 707 O O . GLY A 1 94 ? 15.738 -2.421 -25.011 1.00 63.78 94 GLY A O 1
ATOM 708 N N . LYS A 1 95 ? 15.601 -4.427 -25.986 1.00 76.81 95 LYS A N 1
ATOM 709 C CA . LYS A 1 95 ? 14.160 -4.562 -25.685 1.00 76.81 95 LYS A CA 1
ATOM 710 C C . LYS A 1 95 ? 13.926 -4.947 -24.232 1.00 76.81 95 LYS A C 1
ATOM 712 O O . LYS A 1 95 ? 13.088 -4.340 -23.572 1.00 76.81 95 LYS A O 1
ATOM 717 N N . ALA A 1 96 ? 14.702 -5.905 -23.727 1.00 78.31 96 ALA A N 1
ATOM 718 C CA . ALA A 1 96 ? 14.654 -6.300 -22.324 1.00 78.31 96 ALA A CA 1
ATOM 719 C C . ALA A 1 96 ? 15.010 -5.124 -21.398 1.00 78.31 96 ALA A C 1
ATOM 721 O O . ALA A 1 96 ? 14.339 -4.906 -20.390 1.00 78.31 96 ALA A O 1
ATOM 722 N N . ASP A 1 97 ? 16.010 -4.325 -21.770 1.00 85.38 97 ASP A N 1
ATOM 723 C CA . ASP A 1 97 ? 16.428 -3.166 -20.979 1.00 85.38 97 ASP A CA 1
ATOM 724 C C . ASP A 1 97 ? 15.421 -2.015 -21.047 1.00 85.38 97 ASP A C 1
ATOM 726 O O . ASP A 1 97 ? 15.111 -1.416 -20.017 1.00 85.38 97 ASP A O 1
ATOM 730 N N . ARG A 1 98 ? 14.808 -1.768 -22.214 1.00 85.69 98 ARG A N 1
ATOM 731 C CA . ARG A 1 98 ? 13.687 -0.822 -22.340 1.00 85.69 98 ARG A CA 1
ATOM 732 C C . ARG A 1 98 ? 12.485 -1.240 -21.499 1.00 85.69 98 ARG A C 1
ATOM 734 O O . ARG A 1 98 ? 11.971 -0.422 -20.745 1.00 85.69 98 ARG A O 1
ATOM 741 N N . ALA A 1 99 ? 12.088 -2.511 -21.543 1.00 87.56 99 ALA A N 1
ATOM 742 C CA . ALA A 1 99 ? 10.976 -3.017 -20.739 1.00 87.56 99 ALA A CA 1
ATOM 743 C C . ALA A 1 99 ? 11.245 -2.888 -19.227 1.00 87.56 99 ALA A C 1
ATOM 745 O O . ALA A 1 99 ? 10.357 -2.505 -18.463 1.00 87.56 99 ALA A O 1
ATOM 746 N N . LYS A 1 100 ? 12.481 -3.151 -18.777 1.00 88.81 100 LYS A N 1
ATOM 747 C CA . LYS A 1 100 ? 12.890 -2.932 -17.378 1.00 88.81 100 LYS A CA 1
ATOM 748 C C . LYS A 1 100 ? 12.862 -1.451 -16.994 1.00 88.81 100 LYS A C 1
ATOM 750 O O . LYS A 1 100 ? 12.404 -1.118 -15.897 1.00 88.81 100 LYS A O 1
ATOM 755 N N . ALA A 1 101 ? 13.327 -0.566 -17.874 1.00 91.38 101 ALA A N 1
ATOM 756 C CA . ALA A 1 101 ? 13.287 0.876 -17.652 1.00 91.38 101 ALA A CA 1
ATOM 757 C C . ALA A 1 101 ? 11.839 1.389 -17.560 1.00 91.38 101 ALA A C 1
ATOM 759 O O . ALA A 1 101 ? 11.489 2.072 -16.599 1.00 91.38 101 ALA A O 1
ATOM 760 N N . GLU A 1 102 ? 10.966 0.981 -18.482 1.00 93.19 102 GLU A N 1
ATOM 761 C CA . GLU A 1 102 ? 9.533 1.298 -18.454 1.00 93.19 102 GLU A CA 1
ATOM 762 C C . GLU A 1 102 ? 8.859 0.799 -17.172 1.00 93.19 102 GLU A C 1
ATOM 764 O O . GLU A 1 102 ? 8.105 1.536 -16.534 1.00 93.19 102 GLU A O 1
ATOM 769 N N . GLN A 1 103 ? 9.160 -0.432 -16.747 1.00 94.94 103 GLN A N 1
ATOM 770 C CA . GLN A 1 103 ? 8.628 -0.975 -15.500 1.00 94.94 103 GLN A CA 1
ATOM 771 C C . GLN A 1 103 ? 9.092 -0.164 -14.285 1.00 94.94 103 GLN A C 1
ATOM 773 O O . GLN A 1 103 ? 8.307 0.102 -13.374 1.00 94.94 103 GLN A O 1
ATOM 778 N N . THR A 1 104 ? 10.356 0.259 -14.281 1.00 95.44 104 THR A N 1
ATOM 779 C CA . THR A 1 104 ? 10.925 1.092 -13.215 1.00 95.44 104 THR A CA 1
ATOM 780 C C . THR A 1 104 ? 10.212 2.442 -13.142 1.00 95.44 104 THR A C 1
ATOM 782 O O . THR A 1 104 ? 9.842 2.875 -12.051 1.00 95.44 104 THR A O 1
ATOM 785 N N . LEU A 1 105 ? 9.933 3.067 -14.290 1.00 95.81 105 LEU A N 1
ATOM 786 C CA . LEU A 1 105 ? 9.173 4.317 -14.363 1.00 95.81 105 LEU A CA 1
ATOM 787 C C . LEU A 1 105 ? 7.748 4.153 -13.816 1.00 95.81 105 LEU A C 1
ATOM 789 O O . LEU A 1 105 ? 7.328 4.956 -12.983 1.00 95.81 105 LEU A O 1
ATOM 793 N N . LYS A 1 106 ? 7.030 3.085 -14.193 1.00 96.94 106 LYS A N 1
ATOM 794 C CA . LYS A 1 106 ? 5.687 2.784 -13.654 1.00 96.94 106 LYS A CA 1
ATOM 795 C C . LYS A 1 106 ? 5.702 2.624 -12.133 1.00 96.94 106 LYS A C 1
ATOM 797 O O . LYS A 1 106 ? 4.858 3.189 -11.439 1.00 96.94 106 LYS A O 1
ATOM 802 N N . VAL A 1 107 ? 6.679 1.886 -11.601 1.00 97.00 107 VAL A N 1
ATOM 803 C CA . VAL A 1 107 ? 6.847 1.687 -10.151 1.00 97.00 107 VAL A CA 1
ATOM 804 C C . VAL A 1 107 ? 7.138 3.010 -9.439 1.00 97.00 107 VAL A C 1
ATOM 806 O O . VAL A 1 107 ? 6.563 3.270 -8.380 1.00 97.00 107 VAL A O 1
ATOM 809 N N . GLN A 1 108 ? 7.996 3.866 -9.997 1.00 97.38 108 GLN A N 1
ATOM 810 C CA . GLN A 1 108 ? 8.303 5.175 -9.412 1.00 97.38 108 GLN A CA 1
ATOM 811 C C . GLN A 1 108 ? 7.091 6.112 -9.421 1.00 97.38 108 GLN A C 1
ATOM 813 O O . GLN A 1 108 ? 6.793 6.729 -8.398 1.00 97.38 108 GLN A O 1
ATOM 818 N N . GLN A 1 109 ? 6.357 6.177 -10.535 1.00 97.56 109 GLN A N 1
ATOM 819 C CA . GLN A 1 109 ? 5.134 6.974 -10.653 1.00 97.56 109 GLN A CA 1
ATOM 820 C C . GLN A 1 109 ? 4.069 6.518 -9.652 1.00 97.56 109 GLN A C 1
ATOM 822 O O . GLN A 1 109 ? 3.531 7.344 -8.917 1.00 97.56 109 GLN A O 1
ATOM 827 N N . MET A 1 110 ? 3.832 5.206 -9.550 1.00 97.75 110 MET A N 1
ATOM 828 C CA . MET A 1 110 ? 2.913 4.644 -8.559 1.00 97.75 110 MET A CA 1
ATOM 829 C C . MET A 1 110 ? 3.367 4.958 -7.128 1.00 97.75 110 MET A C 1
ATOM 831 O O . MET A 1 110 ? 2.562 5.362 -6.296 1.00 97.75 110 MET A O 1
ATOM 835 N N . SER A 1 111 ? 4.666 4.845 -6.839 1.00 97.50 111 SER A N 1
ATOM 836 C CA . SER A 1 111 ? 5.212 5.173 -5.515 1.00 97.50 111 SER A CA 1
ATOM 837 C C . SER A 1 111 ? 4.983 6.639 -5.148 1.00 97.50 111 SER A C 1
ATOM 839 O O . SER A 1 111 ? 4.616 6.933 -4.013 1.00 97.50 111 SER A O 1
ATOM 841 N N . LYS A 1 112 ? 5.182 7.557 -6.102 1.00 97.69 112 LYS A N 1
ATOM 842 C CA . LYS A 1 112 ? 4.907 8.984 -5.916 1.00 97.69 112 LYS A CA 1
ATOM 843 C C . LYS A 1 112 ? 3.420 9.221 -5.650 1.00 97.69 112 LYS A C 1
ATOM 845 O O . LYS A 1 112 ? 3.086 9.824 -4.637 1.00 97.69 112 LYS A O 1
ATOM 850 N N . GLN A 1 113 ? 2.550 8.671 -6.494 1.00 97.56 113 GLN A N 1
ATOM 851 C CA . GLN A 1 113 ? 1.103 8.809 -6.349 1.00 97.56 113 GLN A CA 1
ATOM 852 C C . GLN A 1 113 ? 0.611 8.291 -4.993 1.00 97.56 113 GLN A C 1
ATOM 854 O O . GLN A 1 113 ? -0.169 8.969 -4.331 1.00 97.56 113 GLN A O 1
ATOM 859 N N . LEU A 1 114 ? 1.063 7.111 -4.559 1.00 97.88 114 LEU A N 1
ATOM 860 C CA . LEU A 1 114 ? 0.674 6.552 -3.262 1.00 97.88 114 LEU A CA 1
ATOM 861 C C . LEU A 1 114 ? 1.166 7.431 -2.109 1.00 97.88 114 LEU A C 1
ATOM 863 O O . LEU A 1 114 ? 0.411 7.684 -1.179 1.00 97.88 114 LEU A O 1
ATOM 867 N N . ARG A 1 115 ? 2.405 7.931 -2.172 1.00 97.62 115 ARG A N 1
ATOM 868 C CA . ARG A 1 115 ? 2.931 8.848 -1.151 1.00 97.62 115 ARG A CA 1
ATOM 869 C C . ARG A 1 115 ? 2.121 10.136 -1.054 1.00 97.62 115 ARG A C 1
ATOM 871 O O . ARG A 1 115 ? 1.855 10.567 0.055 1.00 97.62 115 ARG A O 1
ATOM 878 N N . GLU A 1 116 ? 1.738 10.726 -2.182 1.00 97.00 116 GLU A N 1
ATOM 879 C CA . GLU A 1 116 ? 0.920 11.945 -2.217 1.00 97.00 116 GLU A CA 1
ATOM 880 C C . GLU A 1 116 ? -0.507 11.675 -1.726 1.00 97.00 116 GLU A C 1
ATOM 882 O O . GLU A 1 116 ? -1.021 12.410 -0.894 1.00 97.00 116 GLU A O 1
ATOM 887 N N . THR A 1 117 ? -1.122 10.575 -2.172 1.00 96.50 117 THR A N 1
ATOM 888 C CA . THR A 1 117 ? -2.501 10.203 -1.803 1.00 96.50 117 THR A CA 1
ATOM 889 C C . THR A 1 117 ? -2.646 9.902 -0.309 1.00 96.50 117 THR A C 1
ATOM 891 O O . THR A 1 117 ? -3.706 10.133 0.264 1.00 96.50 117 THR A O 1
ATOM 894 N N . TYR A 1 118 ? -1.603 9.352 0.318 1.00 95.50 118 TYR A N 1
ATOM 895 C CA . TYR A 1 118 ? -1.637 8.884 1.705 1.00 95.50 118 TYR A CA 1
ATOM 896 C C . TYR A 1 118 ? -0.787 9.725 2.667 1.00 95.50 118 TYR A C 1
ATOM 898 O O . TYR A 1 118 ? -0.599 9.302 3.807 1.00 95.50 118 TYR A O 1
ATOM 906 N N . ALA A 1 119 ? -0.298 10.894 2.238 1.00 94.50 119 ALA A N 1
ATOM 907 C CA . ALA A 1 119 ? 0.610 11.738 3.020 1.00 94.50 119 ALA A CA 1
ATOM 908 C C . ALA A 1 119 ? 0.054 12.089 4.410 1.00 94.50 119 ALA A C 1
ATOM 910 O O . ALA A 1 119 ? 0.785 12.021 5.396 1.00 94.50 119 ALA A O 1
ATOM 911 N N . ASP A 1 120 ? -1.247 12.380 4.491 1.00 91.88 120 ASP A N 1
ATOM 912 C CA . ASP A 1 120 ? -1.916 12.761 5.742 1.00 91.88 120 ASP A CA 1
ATOM 913 C C . ASP A 1 120 ? -2.180 11.567 6.671 1.00 91.88 120 ASP A C 1
ATOM 915 O O . ASP A 1 120 ? -2.369 11.729 7.874 1.00 91.88 120 ASP A O 1
ATOM 919 N N . LEU A 1 121 ? -2.197 10.349 6.121 1.00 90.69 121 LEU A N 1
ATOM 920 C CA . LEU A 1 121 ? -2.460 9.124 6.877 1.00 90.69 121 LEU A CA 1
ATOM 921 C C . LEU A 1 121 ? -1.167 8.500 7.410 1.00 90.69 121 LEU A C 1
ATOM 923 O O . LEU A 1 121 ? -1.163 7.898 8.487 1.00 90.69 121 LEU A O 1
ATOM 927 N N . GLY A 1 122 ? -0.063 8.636 6.677 1.00 92.31 122 GLY A N 1
ATOM 928 C CA . GLY A 1 122 ? 1.244 8.204 7.145 1.00 92.31 122 GLY A CA 1
ATOM 929 C C . GLY A 1 122 ? 2.256 7.976 6.031 1.00 92.31 122 GLY A C 1
ATOM 930 O O . GLY A 1 122 ? 2.213 8.577 4.959 1.00 92.31 122 GLY A O 1
ATOM 931 N N . GLN A 1 123 ? 3.215 7.092 6.293 1.00 94.38 123 GLN A N 1
ATOM 932 C CA . GLN A 1 123 ? 4.361 6.904 5.410 1.00 94.38 123 GLN A CA 1
ATOM 933 C C . GLN A 1 123 ? 4.157 5.725 4.460 1.00 94.38 123 GLN A C 1
ATOM 935 O O . GLN A 1 123 ? 3.953 4.594 4.899 1.00 94.38 123 GLN A O 1
ATOM 940 N N . VAL A 1 124 ? 4.316 5.967 3.156 1.00 96.88 124 VAL A N 1
ATOM 941 C CA . VAL A 1 124 ? 4.386 4.904 2.145 1.00 96.88 124 VAL A CA 1
ATOM 942 C C . VAL A 1 124 ? 5.838 4.589 1.793 1.00 96.88 124 VAL A C 1
ATOM 944 O O . VAL A 1 124 ? 6.611 5.473 1.422 1.00 96.88 124 VAL A O 1
ATOM 947 N N . THR A 1 125 ? 6.196 3.309 1.850 1.00 96.69 125 THR A N 1
ATOM 948 C CA . THR A 1 125 ? 7.501 2.773 1.438 1.00 96.69 125 THR A CA 1
ATOM 949 C C . THR A 1 125 ? 7.328 1.689 0.378 1.00 96.69 125 THR A C 1
ATOM 951 O O . THR A 1 125 ? 6.278 1.053 0.307 1.00 96.69 125 THR A O 1
ATOM 954 N N . TYR A 1 126 ? 8.344 1.474 -0.460 1.00 97.75 126 TYR A N 1
ATOM 955 C CA . TYR A 1 126 ? 8.358 0.407 -1.463 1.00 97.75 126 TYR A CA 1
ATOM 956 C C . TYR A 1 126 ? 9.556 -0.517 -1.246 1.00 97.75 126 TYR A C 1
ATOM 958 O O . TYR A 1 126 ? 10.695 -0.059 -1.172 1.00 97.75 126 TYR A O 1
ATOM 966 N N . THR A 1 127 ? 9.304 -1.823 -1.189 1.00 97.06 127 THR A N 1
ATOM 967 C CA . THR A 1 127 ? 10.331 -2.864 -1.112 1.00 97.06 127 THR A CA 1
ATOM 968 C C . THR A 1 127 ? 10.385 -3.611 -2.439 1.00 97.06 127 THR A C 1
ATOM 970 O O . THR A 1 127 ? 9.485 -4.388 -2.762 1.00 97.06 127 THR A O 1
ATOM 973 N N . ALA A 1 128 ? 11.455 -3.395 -3.208 1.00 95.25 128 ALA A N 1
ATOM 974 C CA . ALA A 1 128 ? 11.606 -3.970 -4.545 1.00 95.25 128 ALA A CA 1
ATOM 975 C C . ALA A 1 128 ? 11.672 -5.506 -4.537 1.00 95.25 128 ALA A C 1
ATOM 977 O O . ALA A 1 128 ? 11.036 -6.143 -5.374 1.00 95.25 128 ALA A O 1
ATOM 978 N N . THR A 1 129 ? 12.366 -6.098 -3.558 1.00 95.12 129 THR A N 1
ATOM 979 C CA . THR A 1 129 ? 12.556 -7.555 -3.428 1.00 95.12 129 THR A CA 1
ATOM 980 C C . THR A 1 129 ? 11.234 -8.314 -3.367 1.00 95.12 129 THR A C 1
ATOM 982 O O . THR A 1 129 ? 11.077 -9.356 -3.994 1.00 95.12 129 THR A O 1
ATOM 985 N N . THR A 1 130 ? 10.259 -7.770 -2.637 1.00 96.56 130 THR A N 1
ATOM 986 C CA . THR A 1 130 ? 8.939 -8.381 -2.437 1.00 96.56 130 THR A CA 1
ATOM 987 C C . THR A 1 130 ? 7.845 -7.706 -3.260 1.00 96.56 130 THR A C 1
ATOM 989 O O . THR A 1 130 ? 6.672 -8.042 -3.093 1.00 96.56 130 THR A O 1
ATOM 992 N N . LYS A 1 131 ? 8.194 -6.730 -4.112 1.00 97.88 131 LYS A N 1
ATOM 993 C CA . LYS A 1 131 ? 7.246 -5.911 -4.887 1.00 97.88 131 LYS A CA 1
ATOM 994 C C . LYS A 1 131 ? 6.098 -5.372 -4.022 1.00 97.88 131 LYS A C 1
ATOM 996 O O . LYS A 1 131 ? 4.927 -5.439 -4.397 1.00 97.88 131 LYS A O 1
ATOM 1001 N N . THR A 1 132 ? 6.430 -4.900 -2.822 1.00 98.19 132 THR A N 1
ATOM 1002 C CA . THR A 1 132 ? 5.440 -4.521 -1.808 1.00 98.19 132 THR A CA 1
ATOM 1003 C C . THR A 1 132 ? 5.508 -3.033 -1.522 1.00 98.19 132 THR A C 1
ATOM 1005 O O . THR A 1 132 ? 6.547 -2.531 -1.099 1.00 98.19 132 THR A O 1
ATOM 1008 N N . TRP A 1 133 ? 4.385 -2.341 -1.690 1.00 98.50 133 TRP A N 1
ATOM 1009 C CA . TRP A 1 133 ? 4.180 -1.031 -1.085 1.00 98.50 133 TRP A CA 1
ATOM 1010 C C . TRP A 1 133 ? 3.577 -1.203 0.304 1.00 98.50 133 TRP A C 1
ATOM 1012 O O . TRP A 1 133 ? 2.601 -1.934 0.471 1.00 98.50 133 TRP A O 1
ATOM 1022 N N . THR A 1 134 ? 4.163 -0.538 1.295 1.00 97.75 134 THR A N 1
ATOM 1023 C CA . THR A 1 134 ? 3.689 -0.548 2.680 1.00 97.75 134 THR A CA 1
ATOM 1024 C C . THR A 1 134 ? 3.306 0.860 3.103 1.00 97.75 134 THR A C 1
ATOM 1026 O O . THR A 1 134 ? 4.169 1.735 3.114 1.00 97.75 134 THR A O 1
ATOM 1029 N N . LEU A 1 135 ? 2.043 1.055 3.478 1.00 97.06 135 LEU A N 1
ATOM 1030 C CA . LEU A 1 135 ? 1.560 2.237 4.187 1.00 97.06 135 LEU A CA 1
ATOM 1031 C C . LEU A 1 135 ? 1.617 1.983 5.690 1.00 97.06 135 LEU A C 1
ATOM 1033 O O . LEU A 1 135 ? 0.936 1.090 6.184 1.00 97.06 135 LEU A O 1
ATOM 1037 N N . THR A 1 136 ? 2.395 2.778 6.411 1.00 95.00 136 THR A N 1
ATOM 1038 C CA . THR A 1 136 ? 2.412 2.799 7.875 1.00 95.00 136 THR A CA 1
ATOM 1039 C C . THR A 1 136 ? 1.586 3.982 8.349 1.00 95.00 136 THR A C 1
ATOM 1041 O O . THR A 1 136 ? 2.026 5.123 8.221 1.00 95.00 136 THR A O 1
ATOM 1044 N N . ILE A 1 137 ? 0.393 3.708 8.875 1.00 94.19 137 ILE A N 1
ATOM 1045 C CA . ILE A 1 137 ? -0.528 4.735 9.364 1.00 94.19 137 ILE A CA 1
ATOM 1046 C C . ILE A 1 137 ? -0.115 5.141 10.778 1.00 94.19 137 ILE A C 1
ATOM 1048 O O . ILE A 1 137 ? -0.021 4.299 11.675 1.00 94.19 137 ILE A O 1
ATOM 1052 N N . THR A 1 138 ? 0.133 6.435 10.964 1.00 90.69 138 THR A N 1
ATOM 1053 C CA . THR A 1 138 ? 0.531 7.031 12.251 1.00 90.69 138 THR A CA 1
ATOM 1054 C C . THR A 1 138 ? -0.604 7.799 12.920 1.00 90.69 138 THR A C 1
ATOM 1056 O O . THR A 1 138 ? -0.457 8.233 14.062 1.00 90.69 138 THR A O 1
ATOM 1059 N N . ASP A 1 139 ? -1.735 7.957 12.230 1.00 90.44 139 ASP A N 1
ATOM 1060 C CA . ASP A 1 139 ? -2.909 8.649 12.751 1.00 90.44 139 ASP A CA 1
ATOM 1061 C C . ASP A 1 139 ? -3.418 8.026 14.064 1.00 90.44 139 ASP A C 1
ATOM 1063 O O . ASP A 1 139 ? -3.557 6.806 14.203 1.00 90.44 139 ASP A O 1
ATOM 1067 N N . LYS A 1 140 ? -3.679 8.877 15.059 1.00 89.69 140 LYS A N 1
ATOM 1068 C CA . LYS A 1 140 ? -4.016 8.433 16.419 1.00 89.69 140 LYS A CA 1
ATOM 1069 C C . LYS A 1 140 ? -5.400 7.800 16.486 1.00 89.69 140 LYS A C 1
ATOM 1071 O O . LYS A 1 140 ? -5.571 6.816 17.206 1.00 89.69 140 LYS A O 1
ATOM 1076 N N . ASP A 1 141 ? -6.370 8.340 15.760 1.00 90.19 141 ASP A N 1
ATOM 1077 C CA . ASP A 1 141 ? -7.749 7.861 15.822 1.00 90.19 141 ASP A CA 1
ATOM 1078 C C . ASP A 1 141 ? -7.906 6.546 15.062 1.00 90.19 141 ASP A C 1
ATOM 1080 O O . ASP A 1 141 ? -8.525 5.608 15.570 1.00 90.19 141 ASP A O 1
ATOM 1084 N N . PHE A 1 142 ? -7.228 6.408 13.923 1.00 91.19 142 PHE A N 1
ATOM 1085 C CA . PHE A 1 142 ? -7.087 5.133 13.235 1.00 91.19 142 PHE A CA 1
ATOM 1086 C C . PHE A 1 142 ? -6.456 4.068 14.137 1.00 91.19 142 PHE A C 1
ATOM 1088 O O . PHE A 1 142 ? -6.975 2.960 14.258 1.00 91.19 142 PHE A O 1
ATOM 1095 N N . ASN A 1 143 ? -5.360 4.399 14.820 1.00 90.19 143 ASN A N 1
ATOM 1096 C CA . ASN A 1 143 ? -4.675 3.468 15.715 1.00 90.19 143 ASN A CA 1
ATOM 1097 C C . ASN A 1 143 ? -5.541 3.029 16.911 1.00 90.19 143 ASN A C 1
ATOM 1099 O O . ASN A 1 143 ? -5.488 1.862 17.317 1.00 90.19 143 ASN A O 1
ATOM 1103 N N . LYS A 1 144 ? -6.388 3.921 17.441 1.00 89.81 144 LYS A N 1
ATOM 1104 C CA . LYS A 1 144 ? -7.405 3.556 18.440 1.00 89.81 144 LYS A CA 1
ATOM 1105 C C . LYS A 1 144 ? -8.457 2.622 17.848 1.00 89.81 144 LYS A C 1
ATOM 1107 O O . LYS A 1 144 ? -8.777 1.611 18.467 1.00 89.81 144 LYS A O 1
ATOM 1112 N N . ALA A 1 145 ? -8.958 2.923 16.650 1.00 90.25 145 ALA A N 1
ATOM 1113 C CA . ALA A 1 145 ? -9.950 2.094 15.972 1.00 90.25 145 ALA A CA 1
ATOM 1114 C C . ALA A 1 145 ? -9.413 0.686 15.666 1.00 90.25 145 ALA A C 1
ATOM 1116 O O . ALA A 1 145 ? -10.114 -0.297 15.884 1.00 90.25 145 ALA A O 1
ATOM 1117 N N . VAL A 1 146 ? -8.155 0.571 15.234 1.00 90.56 146 VAL A N 1
ATOM 1118 C CA . VAL A 1 146 ? -7.471 -0.714 15.024 1.00 90.56 146 VAL A CA 1
ATOM 1119 C C . VAL A 1 146 ? -7.317 -1.480 16.334 1.00 90.56 146 VAL A C 1
ATOM 1121 O O . VAL A 1 146 ? -7.635 -2.663 16.380 1.00 90.56 146 VAL A O 1
ATOM 1124 N N . THR A 1 147 ? -6.876 -0.821 17.410 1.00 90.12 147 THR A N 1
ATOM 1125 C CA . THR A 1 147 ? -6.778 -1.457 18.736 1.00 90.12 147 THR A CA 1
ATOM 1126 C C . THR A 1 147 ? -8.137 -1.992 19.193 1.00 90.12 147 THR A C 1
ATOM 1128 O O . THR A 1 147 ? -8.236 -3.135 19.637 1.00 90.12 147 THR A O 1
ATOM 1131 N N . TYR A 1 148 ? -9.194 -1.194 19.028 1.00 90.31 148 TYR A N 1
ATOM 1132 C CA . TYR A 1 148 ? -10.561 -1.597 19.341 1.00 90.31 148 TYR A CA 1
ATOM 1133 C C . TYR A 1 148 ? -11.023 -2.789 18.496 1.00 90.31 148 TYR A C 1
ATOM 1135 O O . TYR A 1 148 ? -11.611 -3.727 19.032 1.00 90.31 148 TYR A O 1
ATOM 1143 N N . LEU A 1 149 ? -10.719 -2.783 17.196 1.00 90.19 149 LEU A N 1
ATOM 1144 C CA . LEU A 1 149 ? -11.052 -3.867 16.274 1.00 90.19 149 LEU A CA 1
ATOM 1145 C C . LEU A 1 149 ? -10.349 -5.177 16.635 1.00 90.19 149 LEU A C 1
ATOM 1147 O O . LEU A 1 149 ? -10.976 -6.229 16.591 1.00 90.19 149 LEU A O 1
ATOM 1151 N N . SER A 1 150 ? -9.074 -5.115 17.026 1.00 88.69 150 SER A N 1
ATOM 1152 C CA . SER A 1 150 ? -8.316 -6.284 17.490 1.00 88.69 150 SER A CA 1
ATOM 1153 C C . SER A 1 150 ? -8.955 -6.938 18.717 1.00 88.69 150 SER A C 1
ATOM 1155 O O . SER A 1 150 ? -8.892 -8.153 18.868 1.00 88.69 150 SER A O 1
ATOM 1157 N N . GLN A 1 151 ? -9.569 -6.138 19.593 1.00 88.62 151 GLN A N 1
ATOM 1158 C CA . GLN A 1 151 ? -10.274 -6.624 20.783 1.00 88.62 151 GLN A CA 1
ATOM 1159 C C . GLN A 1 151 ? -11.711 -7.072 20.472 1.00 88.62 151 GLN A C 1
ATOM 1161 O O . GLN A 1 151 ? -12.241 -7.939 21.158 1.00 88.62 151 GLN A O 1
ATOM 1166 N N . ASN A 1 152 ? -12.334 -6.499 19.437 1.00 90.12 152 ASN A N 1
ATOM 1167 C CA . ASN A 1 152 ? -13.742 -6.697 19.087 1.00 90.12 152 ASN A CA 1
ATOM 1168 C C . ASN A 1 152 ? -13.908 -6.979 17.576 1.00 90.12 152 ASN A C 1
ATOM 1170 O O . ASN A 1 152 ? -14.486 -6.160 16.853 1.00 90.12 152 ASN A O 1
ATOM 1174 N N . PRO A 1 153 ? -13.428 -8.128 17.059 1.00 84.88 153 PRO A N 1
ATOM 1175 C CA . PRO A 1 153 ? -13.356 -8.385 15.615 1.00 84.88 153 PRO A CA 1
ATOM 1176 C C . PRO A 1 153 ? -14.723 -8.370 14.907 1.00 84.88 153 PRO A C 1
ATOM 1178 O O . PRO A 1 153 ? -14.817 -7.926 13.764 1.00 84.88 153 PRO A O 1
ATOM 1181 N N . GLY A 1 154 ? -15.802 -8.765 15.593 1.00 87.69 154 GLY A N 1
ATOM 1182 C CA . GLY A 1 154 ? -17.166 -8.739 15.045 1.00 87.69 154 GLY A CA 1
ATOM 1183 C C . GLY A 1 154 ? -17.778 -7.339 14.907 1.00 87.69 154 GLY A C 1
ATOM 1184 O O . GLY A 1 154 ? -18.797 -7.171 14.241 1.00 87.69 154 GLY A O 1
ATOM 1185 N N . GLU A 1 155 ? -17.166 -6.310 15.500 1.00 88.56 155 GLU A N 1
ATOM 1186 C CA . GLU A 1 155 ? -17.726 -4.955 15.545 1.00 88.56 155 GLU A CA 1
ATOM 1187 C C . GLU A 1 155 ? -17.143 -4.004 14.490 1.00 88.56 155 GLU A C 1
ATOM 1189 O O . GLU A 1 155 ? -17.396 -2.797 14.519 1.00 88.56 155 GLU A O 1
ATOM 1194 N N . GLY A 1 156 ? -16.421 -4.536 13.497 1.00 87.62 156 GLY A N 1
ATOM 1195 C CA . GLY A 1 156 ? -15.780 -3.744 12.441 1.00 87.62 156 GLY A CA 1
ATOM 1196 C C . GLY A 1 156 ? -16.714 -2.793 11.684 1.00 87.62 156 GLY A C 1
ATOM 1197 O O . GLY A 1 156 ? -16.263 -1.765 11.175 1.00 87.62 156 GLY A O 1
ATOM 1198 N N . GLN A 1 157 ? -18.021 -3.066 11.653 1.00 89.75 157 GLN A N 1
ATOM 1199 C CA . GLN A 1 157 ? -18.994 -2.166 11.030 1.00 89.75 157 GLN A CA 1
ATOM 1200 C C . GLN A 1 157 ? -19.153 -0.833 11.757 1.00 89.75 157 GLN A C 1
ATOM 1202 O O . GLN A 1 157 ? -19.301 0.200 11.103 1.00 89.75 157 GLN A O 1
ATOM 1207 N N . LYS A 1 158 ? -19.049 -0.822 13.092 1.00 88.38 158 LYS A N 1
ATOM 1208 C CA . LYS A 1 158 ? -19.195 0.402 13.896 1.00 88.38 158 LYS A CA 1
ATOM 1209 C C . LYS A 1 158 ? -18.098 1.421 13.586 1.00 88.38 158 LYS A C 1
ATOM 1211 O O . LYS A 1 158 ? -18.335 2.622 13.630 1.00 88.38 158 LYS A O 1
ATOM 1216 N N . ILE A 1 159 ? -16.920 0.933 13.202 1.00 89.44 159 ILE A N 1
ATOM 1217 C CA . ILE A 1 159 ? -15.747 1.748 12.862 1.00 89.44 159 ILE A CA 1
ATOM 1218 C C . ILE A 1 159 ? -15.497 1.844 11.349 1.00 89.44 159 ILE A C 1
ATOM 1220 O O . ILE A 1 159 ? -14.423 2.259 10.923 1.00 89.44 159 ILE A O 1
ATOM 1224 N N . LYS A 1 160 ? -16.474 1.451 10.519 1.00 92.25 160 LYS A N 1
ATOM 1225 C CA . LYS A 1 160 ? -16.386 1.494 9.048 1.00 92.25 160 LYS A CA 1
ATOM 1226 C C . LYS A 1 160 ? -15.194 0.711 8.470 1.00 92.25 160 LYS A C 1
ATOM 1228 O O . LYS A 1 160 ? -14.701 1.042 7.387 1.00 92.25 160 LYS A O 1
ATOM 1233 N N . TRP A 1 161 ? -14.755 -0.355 9.145 1.00 94.44 161 TRP A N 1
ATOM 1234 C CA . TRP A 1 161 ? -13.636 -1.186 8.693 1.00 94.44 161 TRP A CA 1
ATOM 1235 C C . TRP A 1 161 ? -13.845 -1.756 7.278 1.00 94.44 161 TRP A C 1
ATOM 1237 O O . TRP A 1 161 ? -12.930 -1.652 6.460 1.00 94.44 161 TRP A O 1
ATOM 1247 N N . PRO A 1 162 ? -15.034 -2.260 6.891 1.00 94.31 162 PRO A N 1
ATOM 1248 C CA . PRO A 1 162 ? -15.215 -2.792 5.537 1.00 94.31 162 PRO A CA 1
ATOM 1249 C C . PRO A 1 162 ? -15.097 -1.738 4.434 1.00 94.31 162 PRO A C 1
ATOM 1251 O O . PRO A 1 162 ? -14.599 -2.038 3.346 1.00 94.31 162 PRO A O 1
ATOM 1254 N N . SER A 1 163 ? -15.473 -0.488 4.710 1.00 95.31 163 SER A N 1
ATOM 1255 C CA . SER A 1 163 ? -15.248 0.629 3.786 1.00 95.31 163 SER A CA 1
ATOM 1256 C C . SER A 1 163 ? -13.757 0.918 3.623 1.00 95.31 163 SER A C 1
ATOM 1258 O O . SER A 1 163 ? -13.287 1.111 2.500 1.00 95.31 163 SER A O 1
ATOM 1260 N N . PHE A 1 164 ? -12.996 0.879 4.720 1.00 95.25 164 PHE A N 1
ATOM 1261 C CA . PHE A 1 164 ? -11.540 0.990 4.675 1.00 95.25 164 PHE A CA 1
ATOM 1262 C C . PHE A 1 164 ? -10.919 -0.129 3.823 1.00 95.25 164 PHE A C 1
ATOM 1264 O O . PHE A 1 164 ? -10.196 0.159 2.867 1.00 95.25 164 PHE A O 1
ATOM 1271 N N . VAL A 1 165 ? -11.276 -1.394 4.080 1.00 96.31 165 VAL A N 1
ATOM 1272 C CA . VAL A 1 165 ? -10.807 -2.550 3.294 1.00 96.31 165 VAL A CA 1
ATOM 1273 C C . VAL A 1 165 ? -11.171 -2.402 1.815 1.00 96.31 165 VAL A C 1
ATOM 1275 O O . VAL A 1 165 ? -10.332 -2.644 0.947 1.00 96.31 165 VAL A O 1
ATOM 1278 N N . THR A 1 166 ? -12.384 -1.944 1.506 1.00 97.38 166 THR A N 1
ATOM 1279 C CA . THR A 1 166 ? -12.840 -1.706 0.127 1.00 97.38 166 THR A CA 1
ATOM 1280 C C . THR A 1 166 ? -11.990 -0.646 -0.574 1.0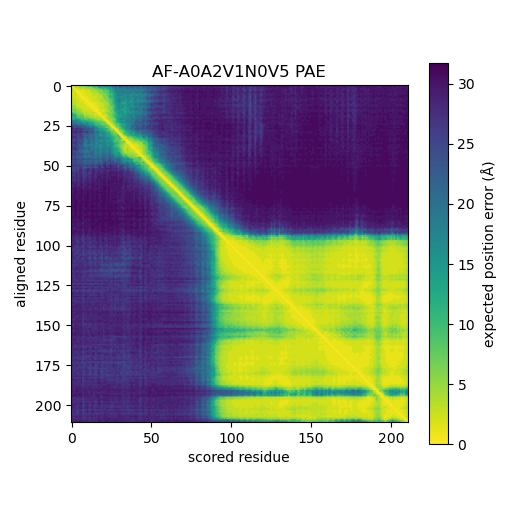0 97.38 166 THR A C 1
ATOM 1282 O O . THR A 1 166 ? -11.551 -0.852 -1.707 1.00 97.38 166 THR A O 1
ATOM 1285 N N . ASN A 1 167 ? -11.697 0.472 0.091 1.00 97.12 167 ASN A N 1
ATOM 1286 C CA . ASN A 1 167 ? -10.867 1.538 -0.475 1.00 97.12 167 ASN A CA 1
ATOM 1287 C C . ASN A 1 167 ? -9.417 1.078 -0.699 1.00 97.12 167 ASN A C 1
ATOM 1289 O O . ASN A 1 167 ? -8.823 1.353 -1.746 1.00 97.12 167 ASN A O 1
ATOM 1293 N N . MET A 1 168 ? -8.863 0.302 0.235 1.00 97.62 168 MET A N 1
ATOM 1294 C CA . MET A 1 168 ? -7.539 -0.304 0.065 1.00 97.62 168 MET A CA 1
ATOM 1295 C C . MET A 1 168 ? -7.526 -1.349 -1.059 1.00 97.62 168 MET A C 1
ATOM 1297 O O . MET A 1 168 ? -6.553 -1.445 -1.807 1.00 97.62 168 MET A O 1
ATOM 1301 N N . THR A 1 169 ? -8.628 -2.080 -1.244 1.00 98.12 169 THR A N 1
ATOM 1302 C CA . THR A 1 169 ? -8.819 -3.024 -2.357 1.00 98.12 169 THR A CA 1
ATOM 1303 C C . THR A 1 169 ? -8.801 -2.311 -3.700 1.00 98.12 169 THR A C 1
ATOM 1305 O O . THR A 1 169 ? -8.043 -2.707 -4.585 1.00 98.12 169 THR A O 1
ATOM 1308 N N . LYS A 1 170 ? -9.532 -1.199 -3.832 1.00 98.25 170 LYS A N 1
ATOM 1309 C CA . LYS A 1 170 ? -9.495 -0.353 -5.037 1.00 98.25 170 LYS A CA 1
ATOM 1310 C C . LYS A 1 170 ? -8.091 0.180 -5.323 1.00 98.25 170 LYS A C 1
ATOM 1312 O O . LYS A 1 170 ? -7.664 0.209 -6.474 1.00 98.25 170 LYS A O 1
ATOM 1317 N N . THR A 1 171 ? -7.342 0.542 -4.283 1.00 98.12 171 THR A N 1
ATOM 1318 C CA . THR A 1 171 ? -5.939 0.962 -4.427 1.00 98.12 171 THR A CA 1
ATOM 1319 C C . THR A 1 171 ? -5.070 -0.177 -4.958 1.00 98.12 171 THR A C 1
ATOM 1321 O O . THR A 1 171 ? -4.332 0.015 -5.920 1.00 98.12 171 THR A O 1
ATOM 1324 N N . SER A 1 172 ? -5.206 -1.387 -4.409 1.00 98.25 172 SER A N 1
ATOM 1325 C CA . SER A 1 172 ? -4.486 -2.569 -4.901 1.00 98.25 172 SER A CA 1
ATOM 1326 C C . SER A 1 172 ? -4.848 -2.919 -6.353 1.00 98.25 172 SER A C 1
ATOM 1328 O O . SER A 1 172 ? -3.964 -3.247 -7.143 1.00 98.25 172 SER A O 1
ATOM 1330 N N . GLN A 1 173 ? -6.116 -2.770 -6.746 1.00 98.25 173 GLN A N 1
ATOM 1331 C CA . GLN A 1 173 ? -6.556 -2.929 -8.138 1.00 98.25 173 GLN A CA 1
ATOM 1332 C C . GLN A 1 173 ? -5.957 -1.856 -9.060 1.00 98.25 173 GLN A C 1
ATOM 1334 O O . GLN A 1 173 ? -5.532 -2.160 -10.172 1.00 98.25 173 GLN A O 1
ATOM 1339 N N . SER A 1 174 ? -5.879 -0.603 -8.601 1.00 97.81 174 SER A N 1
ATOM 1340 C CA . SER A 1 174 ? -5.222 0.482 -9.339 1.00 97.81 174 SER A CA 1
ATOM 1341 C C . SER A 1 174 ? -3.731 0.203 -9.537 1.00 97.81 174 SER A C 1
ATOM 1343 O O . SER A 1 174 ? -3.212 0.364 -10.641 1.00 97.81 174 SER A O 1
ATOM 1345 N N . ILE A 1 175 ? -3.048 -0.288 -8.500 1.00 97.94 175 ILE A N 1
ATOM 1346 C CA . ILE A 1 175 ? -1.654 -0.735 -8.592 1.00 97.94 175 ILE A CA 1
ATOM 1347 C C . ILE A 1 175 ? -1.517 -1.813 -9.669 1.00 97.94 175 ILE A C 1
ATOM 1349 O O . ILE A 1 175 ? -0.695 -1.672 -10.575 1.00 97.94 175 ILE A O 1
ATOM 1353 N N . GLN A 1 176 ? -2.364 -2.843 -9.620 1.00 97.81 176 GLN A N 1
ATOM 1354 C CA . GLN A 1 176 ? -2.348 -3.927 -10.599 1.00 97.81 176 GLN A CA 1
ATOM 1355 C C . GLN A 1 176 ? -2.571 -3.416 -12.029 1.00 97.81 176 GLN A C 1
ATOM 1357 O O . GLN A 1 176 ? -1.875 -3.830 -12.951 1.00 97.81 176 GLN A O 1
ATOM 1362 N N . LYS A 1 177 ? -3.518 -2.491 -12.221 1.00 97.38 177 LYS A N 1
ATOM 1363 C CA . LYS A 1 177 ? -3.838 -1.919 -13.534 1.00 97.38 177 LYS A CA 1
ATOM 1364 C C . LYS A 1 177 ? -2.687 -1.093 -14.112 1.00 97.38 177 LYS A C 1
ATOM 1366 O O . LYS A 1 177 ? -2.425 -1.170 -15.308 1.00 97.38 177 LYS A O 1
ATOM 1371 N N . ASN A 1 178 ? -2.027 -0.288 -13.284 1.00 94.38 178 ASN A N 1
ATOM 1372 C CA . ASN A 1 178 ? -1.027 0.676 -13.747 1.00 94.38 178 ASN A CA 1
ATOM 1373 C C . ASN A 1 178 ? 0.393 0.094 -13.803 1.00 94.38 178 ASN A C 1
ATOM 1375 O O . ASN A 1 178 ? 1.198 0.519 -14.630 1.00 94.38 178 ASN A O 1
ATOM 1379 N N . VAL A 1 179 ? 0.708 -0.876 -12.939 1.00 96.06 179 VAL A N 1
ATOM 1380 C CA . VAL A 1 179 ? 2.060 -1.444 -12.811 1.00 96.06 179 VAL A CA 1
ATOM 1381 C C . VAL A 1 179 ? 2.132 -2.910 -13.255 1.00 96.06 179 VAL A C 1
ATOM 1383 O O . VAL A 1 179 ? 3.199 -3.373 -13.654 1.00 96.06 179 VAL A O 1
ATOM 1386 N N . GLY A 1 180 ? 1.012 -3.633 -13.257 1.00 96.44 180 GLY A N 1
ATOM 1387 C CA . GLY A 1 180 ? 0.935 -5.058 -13.584 1.00 96.44 180 GLY A CA 1
ATOM 1388 C C . GLY A 1 180 ? 0.731 -5.942 -12.351 1.00 96.44 180 GLY A C 1
ATOM 1389 O O . GLY A 1 180 ? 0.613 -5.462 -11.227 1.00 96.44 180 GLY A O 1
ATOM 1390 N N . SER A 1 181 ? 0.674 -7.256 -12.563 1.00 96.69 181 SER A N 1
ATOM 1391 C CA . SER A 1 181 ? 0.455 -8.246 -11.501 1.00 96.69 181 SER A CA 1
ATOM 1392 C C . SER A 1 181 ? 1.720 -8.585 -10.702 1.00 96.69 181 SER A C 1
ATOM 1394 O O . SER A 1 181 ? 2.848 -8.347 -11.137 1.00 96.69 181 SER A O 1
ATOM 1396 N N . GLY A 1 182 ? 1.535 -9.244 -9.559 1.00 96.69 182 GLY A N 1
ATOM 1397 C CA . GLY A 1 182 ? 2.595 -9.682 -8.660 1.00 96.69 182 GLY A CA 1
ATOM 1398 C C . GLY A 1 182 ? 2.981 -8.641 -7.613 1.00 96.69 182 GLY A C 1
ATOM 1399 O O . GLY A 1 182 ? 4.008 -8.821 -6.959 1.00 96.69 182 GLY A O 1
ATOM 1400 N N . TYR A 1 183 ? 2.184 -7.584 -7.448 1.00 98.00 183 TYR A N 1
ATOM 1401 C CA . TYR A 1 183 ? 2.450 -6.508 -6.498 1.00 98.00 183 TYR A CA 1
ATOM 1402 C C . TYR A 1 183 ? 1.550 -6.606 -5.270 1.00 98.00 183 TYR A C 1
ATOM 1404 O O . TYR A 1 183 ? 0.389 -7.018 -5.338 1.00 98.00 183 TYR A O 1
ATOM 1412 N N . THR A 1 184 ? 2.102 -6.201 -4.129 1.00 98.56 184 THR A N 1
ATOM 1413 C CA . THR A 1 184 ? 1.413 -6.248 -2.837 1.00 98.56 184 THR A CA 1
ATOM 1414 C C . THR A 1 184 ? 1.199 -4.839 -2.298 1.00 98.56 184 THR A C 1
ATOM 1416 O O . THR A 1 184 ? 2.125 -4.028 -2.267 1.00 98.56 184 THR A O 1
ATOM 1419 N N . TRP A 1 185 ? -0.021 -4.565 -1.845 1.00 98.31 185 TRP A N 1
ATOM 1420 C CA . TRP A 1 185 ? -0.373 -3.402 -1.042 1.00 98.31 185 TRP A CA 1
ATOM 1421 C C . TRP A 1 185 ? -0.565 -3.846 0.405 1.00 98.31 185 TRP A C 1
ATOM 1423 O O . TRP A 1 185 ? -1.411 -4.690 0.699 1.00 98.31 185 TRP A O 1
ATOM 1433 N N . GLN A 1 186 ? 0.257 -3.319 1.302 1.00 97.75 186 GLN A N 1
ATOM 1434 C CA . GLN A 1 186 ? 0.274 -3.692 2.708 1.00 97.75 186 GLN A CA 1
ATOM 1435 C C . GLN A 1 186 ? 0.015 -2.468 3.573 1.00 97.75 186 GLN A C 1
ATOM 1437 O O . GLN A 1 186 ? 0.601 -1.410 3.362 1.00 97.75 186 GLN A O 1
ATOM 1442 N N . ILE A 1 187 ? -0.840 -2.630 4.571 1.00 96.94 187 ILE A N 1
ATOM 1443 C CA . ILE A 1 187 ? -1.178 -1.584 5.520 1.00 96.94 187 ILE A CA 1
ATOM 1444 C C . ILE A 1 187 ? -0.688 -2.031 6.888 1.00 96.94 187 ILE A C 1
ATOM 1446 O O . ILE A 1 187 ? -0.972 -3.147 7.338 1.00 96.94 187 ILE A O 1
ATOM 1450 N N . LYS A 1 188 ? 0.035 -1.128 7.542 1.00 94.69 188 LYS A N 1
ATOM 1451 C CA . LYS A 1 188 ? 0.495 -1.263 8.908 1.00 94.69 188 LYS A CA 1
ATOM 1452 C C . LYS A 1 188 ? -0.105 -0.198 9.810 1.00 94.69 188 LYS A C 1
ATOM 1454 O O . LYS A 1 188 ? -0.300 0.941 9.391 1.00 94.69 188 LYS A O 1
ATOM 1459 N N . SER A 1 189 ? -0.348 -0.580 11.056 1.00 90.81 189 SER A N 1
ATOM 1460 C CA . SER A 1 189 ? -0.655 0.344 12.148 1.00 90.81 189 SER A CA 1
ATOM 1461 C C . SER A 1 189 ? 0.572 0.465 13.045 1.00 90.81 189 SER A C 1
ATOM 1463 O O . SER A 1 189 ? 1.242 -0.531 13.312 1.00 90.81 189 SER A O 1
ATOM 1465 N N . SER A 1 190 ? 0.863 1.672 13.530 1.00 83.56 190 SER A N 1
ATOM 1466 C CA . SER A 1 190 ? 1.921 1.879 14.525 1.00 83.56 190 SER A CA 1
ATOM 1467 C C . SER A 1 190 ? 1.530 1.431 15.941 1.00 83.56 190 SER A C 1
ATOM 1469 O O . SER A 1 190 ? 2.372 1.479 16.831 1.00 83.56 190 SER A O 1
ATOM 1471 N N . ALA A 1 191 ? 0.274 1.027 16.168 1.00 73.12 191 ALA A N 1
ATOM 1472 C CA . ALA A 1 191 ? -0.246 0.618 17.476 1.00 73.12 191 ALA A CA 1
ATOM 1473 C C . ALA A 1 191 ? -0.423 -0.902 17.646 1.00 73.12 191 ALA A C 1
ATOM 1475 O O . ALA A 1 191 ? -0.570 -1.369 18.773 1.00 73.12 191 ALA A O 1
ATOM 1476 N N . ALA A 1 192 ? -0.425 -1.679 16.560 1.00 62.91 192 ALA A N 1
ATOM 1477 C CA . ALA A 1 192 ? -0.639 -3.123 16.625 1.00 62.91 192 ALA A CA 1
ATOM 1478 C C . ALA A 1 192 ? 0.669 -3.888 16.903 1.00 62.91 192 ALA A C 1
ATOM 1480 O O . ALA A 1 192 ? 1.710 -3.592 16.315 1.00 62.91 192 ALA A O 1
ATOM 1481 N N . SER A 1 193 ? 0.603 -4.899 17.778 1.00 60.34 193 SER A N 1
ATOM 1482 C CA . SER A 1 193 ? 1.718 -5.803 18.107 1.00 60.34 193 SER A CA 1
ATOM 1483 C C . SER A 1 193 ? 2.145 -6.660 16.913 1.00 60.34 193 SER A C 1
ATOM 1485 O O . SER A 1 193 ? 3.340 -6.859 16.702 1.00 60.34 193 SER A O 1
ATOM 1487 N N . ASP A 1 194 ? 1.188 -7.097 16.089 1.00 61.53 194 ASP A N 1
ATOM 1488 C CA . ASP A 1 194 ? 1.459 -7.504 14.712 1.00 61.53 194 ASP A CA 1
ATOM 1489 C C . ASP A 1 194 ? 1.237 -6.289 13.810 1.00 61.53 194 ASP A C 1
ATOM 1491 O O . ASP A 1 194 ? 0.117 -5.807 13.641 1.00 61.53 194 ASP A O 1
ATOM 1495 N N . SER A 1 195 ? 2.327 -5.735 13.280 1.00 77.56 195 SER A N 1
ATOM 1496 C CA . SER A 1 195 ? 2.272 -4.435 12.605 1.00 77.56 195 SER A CA 1
ATOM 1497 C C . SER A 1 195 ? 1.351 -4.428 11.383 1.00 77.56 195 SER A C 1
ATOM 1499 O O . SER A 1 195 ? 0.923 -3.355 10.978 1.00 77.56 195 SER A O 1
ATOM 1501 N N . ILE A 1 196 ? 1.051 -5.587 10.780 1.00 91.94 196 ILE A N 1
ATOM 1502 C CA . ILE A 1 196 ? 0.308 -5.699 9.519 1.00 91.94 196 ILE A CA 1
ATOM 1503 C C . ILE A 1 196 ? -1.165 -5.995 9.785 1.00 91.94 196 ILE A C 1
ATOM 1505 O O . ILE A 1 196 ? -1.537 -7.089 10.195 1.00 91.94 196 ILE A O 1
ATOM 1509 N N . ILE A 1 197 ? -2.016 -5.033 9.444 1.00 93.19 197 ILE A N 1
ATOM 1510 C CA . ILE A 1 197 ? -3.461 -5.102 9.699 1.00 93.19 197 ILE A CA 1
ATOM 1511 C C . ILE A 1 197 ? -4.270 -5.478 8.455 1.00 93.19 197 ILE A C 1
ATOM 1513 O O . ILE A 1 197 ? -5.395 -5.969 8.552 1.00 93.19 197 ILE A O 1
ATOM 1517 N N . LEU A 1 198 ? -3.706 -5.250 7.269 1.00 95.69 198 LEU A N 1
ATOM 1518 C CA . LEU A 1 198 ? -4.330 -5.597 6.001 1.00 95.69 198 LEU A CA 1
ATOM 1519 C C . LEU A 1 198 ? -3.243 -5.833 4.950 1.00 95.69 198 LEU A C 1
ATOM 1521 O O . LEU A 1 198 ? -2.312 -5.038 4.805 1.00 95.69 198 LEU A O 1
ATOM 1525 N N . ARG A 1 199 ? -3.369 -6.918 4.190 1.00 97.56 199 ARG A N 1
ATOM 1526 C CA . ARG A 1 199 ? -2.510 -7.218 3.043 1.00 97.56 199 ARG A CA 1
ATOM 1527 C C . ARG A 1 199 ? -3.373 -7.573 1.851 1.00 97.56 199 ARG A C 1
ATOM 1529 O O . ARG A 1 199 ? -4.294 -8.383 1.958 1.00 97.56 199 ARG A O 1
ATOM 1536 N N . LEU A 1 200 ? -3.046 -6.982 0.710 1.00 98.31 200 LEU A N 1
ATOM 1537 C CA . LEU A 1 200 ? -3.712 -7.230 -0.552 1.00 98.31 200 LEU A CA 1
ATOM 1538 C C . LEU A 1 200 ? -2.682 -7.506 -1.635 1.00 98.31 200 LEU A C 1
ATOM 1540 O O . LEU A 1 200 ? -1.671 -6.814 -1.726 1.00 98.31 200 LEU A O 1
ATOM 1544 N N . LYS A 1 201 ? -2.950 -8.498 -2.472 1.00 98.12 201 LYS A N 1
ATOM 1545 C CA . LYS A 1 201 ? -2.122 -8.833 -3.626 1.00 98.12 201 LYS A CA 1
ATOM 1546 C C . LYS A 1 201 ? -2.998 -8.817 -4.863 1.00 98.12 201 LYS A C 1
ATOM 1548 O O . LYS A 1 201 ? -4.024 -9.492 -4.878 1.00 98.12 201 LYS A O 1
ATOM 1553 N N . ASP A 1 202 ? -2.601 -8.036 -5.863 1.00 97.31 202 ASP A N 1
ATOM 1554 C CA . ASP A 1 202 ? -3.306 -7.938 -7.147 1.00 97.31 202 ASP A CA 1
ATOM 1555 C C . ASP A 1 202 ? -4.828 -7.744 -6.985 1.00 97.31 202 ASP A C 1
ATOM 1557 O O . ASP A 1 202 ? -5.643 -8.494 -7.521 1.00 97.31 202 ASP A O 1
ATOM 1561 N N . GLY A 1 203 ? -5.220 -6.781 -6.144 1.00 95.94 203 GLY A N 1
ATOM 1562 C CA . GLY A 1 203 ? -6.622 -6.445 -5.904 1.00 95.94 203 GLY A CA 1
ATOM 1563 C C . GLY A 1 203 ? -7.397 -7.422 -5.018 1.00 95.94 203 GLY A C 1
ATOM 1564 O O . GLY A 1 203 ? -8.609 -7.263 -4.886 1.00 95.94 203 GLY A O 1
ATOM 1565 N N . LYS A 1 204 ? -6.744 -8.419 -4.408 1.00 97.31 204 LYS A N 1
ATOM 1566 C CA . LYS A 1 204 ? -7.383 -9.421 -3.540 1.00 97.31 204 LYS A CA 1
ATOM 1567 C C . LYS A 1 204 ? -6.831 -9.359 -2.124 1.00 97.31 204 LYS A C 1
ATOM 1569 O O . LYS A 1 204 ? -5.618 -9.305 -1.936 1.00 97.31 204 LYS A O 1
ATOM 1574 N N . VAL A 1 205 ? -7.710 -9.411 -1.128 1.00 97.38 205 VAL A N 1
ATOM 1575 C CA . VAL A 1 205 ? -7.324 -9.462 0.289 1.00 97.38 205 VAL A CA 1
ATOM 1576 C C . VAL A 1 205 ? -6.696 -10.824 0.598 1.00 97.38 205 VAL A C 1
ATOM 1578 O O . VAL A 1 205 ? -7.300 -11.860 0.336 1.00 97.38 205 VAL A O 1
ATOM 1581 N N . THR A 1 206 ? -5.481 -10.825 1.146 1.00 96.38 206 THR A N 1
ATOM 1582 C CA . THR A 1 206 ? -4.740 -12.038 1.548 1.00 96.38 206 THR A CA 1
ATOM 1583 C C . THR A 1 206 ? -4.553 -12.141 3.060 1.00 96.38 206 THR A C 1
ATOM 1585 O O . THR A 1 206 ? -4.376 -13.236 3.585 1.00 96.38 206 THR A O 1
ATOM 1588 N N . GLN A 1 207 ? -4.634 -11.017 3.770 1.00 94.75 207 GLN A N 1
ATOM 1589 C CA . GLN A 1 207 ? -4.641 -10.950 5.230 1.00 94.75 207 GLN A CA 1
ATOM 1590 C C . GLN A 1 207 ? -5.528 -9.785 5.658 1.00 94.75 207 GLN A C 1
ATOM 1592 O O . GLN A 1 207 ? -5.448 -8.716 5.058 1.00 94.75 207 GLN A O 1
ATOM 1597 N N . ASN A 1 208 ? -6.348 -9.988 6.686 1.00 93.56 208 ASN A N 1
ATOM 1598 C CA . ASN A 1 208 ? -7.226 -8.982 7.273 1.00 93.56 208 ASN A CA 1
ATOM 1599 C C . ASN A 1 208 ? -7.294 -9.226 8.784 1.00 93.56 208 ASN A C 1
ATOM 1601 O O . ASN A 1 208 ? -7.470 -10.370 9.202 1.00 93.56 208 ASN A O 1
ATOM 1605 N N . LEU A 1 209 ? -7.133 -8.158 9.564 1.00 88.81 209 LEU A N 1
ATOM 1606 C CA . LEU A 1 209 ? -7.203 -8.171 11.021 1.00 88.81 209 LEU A CA 1
ATOM 1607 C C . LEU A 1 209 ? -8.567 -8.645 11.547 1.00 88.81 209 LEU A C 1
ATOM 1609 O O . LEU A 1 209 ? -8.613 -9.477 12.446 1.00 88.81 209 LEU A O 1
ATOM 1613 N N . ALA A 1 210 ? -9.666 -8.149 10.972 1.00 82.44 210 ALA A N 1
ATOM 1614 C CA . ALA A 1 210 ? -11.020 -8.571 11.325 1.00 82.44 210 ALA A CA 1
ATOM 1615 C C . ALA A 1 210 ? -11.538 -9.553 10.274 1.00 82.44 210 ALA A C 1
ATOM 1617 O O . ALA A 1 210 ? -11.968 -9.136 9.192 1.00 82.44 210 ALA A O 1
ATOM 1618 N N . LYS A 1 211 ? -11.404 -10.848 10.571 1.00 66.56 211 LYS A N 1
ATOM 1619 C CA . LYS A 1 211 ? -11.987 -11.941 9.784 1.00 66.56 211 LYS A CA 1
ATOM 1620 C C . LYS A 1 211 ? -13.447 -12.162 10.143 1.00 66.56 211 LYS A C 1
ATOM 1622 O O . LYS A 1 211 ? -13.753 -12.117 11.353 1.00 66.56 211 LYS A O 1
#

Radius of gyration: 31.62 Å; Cα contacts (8 Å, |Δi|>4): 180; chains: 1; bounding box: 67×57×84 Å

Organism: NCBI:txid2024736

Foldseek 3Di:
DVVVVVVVVVVVVVVVVVVVVVVVVDPDDPDPPVVVVVVVVVVVVVVPPDDDDDDDDDDDDDDDDDDDDDDDDDDPDPDPDPPPPPDDDPVCVCVVVVVVVVLVVLLVVLQVVVCVVCVVQADWDADPVQLEIEGEGADPVVLVLLVVCLVPLVCCVVVPNVVVVQVQLVSLCVSCVRNNFRHKYWYAYPNDPPRTAWIDGNSHTPDHSRD

Secondary structure (DSSP, 8-state):
-HHHHHHHHHHHHHHHHHHHHHTTS--S-TTTHHHHHHHHHHHHHHTTS----------------------------SSSSSSSS--SSSS-TTHHHHHHHHHHHHHHHHHHHHHHHTTTTEEEEEETTTTEEEEEE--HHHHHHHHHHHH-GGGTTTTTHHHHHHHHHHHHHHHHHHH-SS-EEEEEESS-SSSEEEEEETTEEEEES--

Mean predicted aligned error: 19.19 Å

Solvent-accessible surface area (backbone atoms only — not comparable to full-atom values): 12964 Å² total; per-residue (Å²): 114,70,67,60,54,54,52,52,53,51,51,54,50,51,52,52,52,53,52,57,60,61,59,70,74,60,89,75,78,81,82,63,73,59,57,59,56,53,51,55,53,52,59,61,65,65,72,75,78,82,78,82,91,82,86,82,82,89,89,80,85,90,82,92,86,80,91,85,90,84,89,83,90,78,81,95,80,84,86,82,87,83,82,84,79,77,80,80,72,83,87,50,83,52,54,68,59,48,53,52,51,52,49,50,50,37,51,51,52,49,52,50,52,50,33,66,76,35,49,91,45,33,51,60,47,76,41,75,93,69,36,28,38,37,38,40,35,67,44,67,68,59,35,50,52,51,54,50,30,74,76,37,41,91,51,33,70,84,73,45,42,64,60,52,54,50,54,54,32,53,49,22,36,50,47,25,74,70,65,37,78,80,35,31,40,33,36,28,38,81,69,46,93,65,42,68,46,35,30,26,44,58,42,37,82,78,44,61,70,62,116

Sequence (211 aa):
MALFIAIMAGIVLLLAIFKLVLNLQEGEGWRIPTGLAVIAVLIMGLSIWKLPFWSGHDQTSNSVSSQSSTSAKTSAKDFSANFSDQKDSVFDGGKADRAKAEQTLKVQQMSKQLRETYADLGQVTYTATTKTWTLTITDKDFNKAVTYLSQNPGEGQKIKWPSFVTNMTKTSQSIQKNVGSGYTWQIKSSAASDSIILRLKDGKVTQNLAK

pLDDT: mean 74.74, std 22.07, range [32.66, 98.56]